Protein AF-A0A820KAW5-F1 (afdb_monomer)

Structure (mmCIF, N/CA/C/O backbone):
data_AF-A0A820KAW5-F1
#
_entry.id   AF-A0A820KAW5-F1
#
loop_
_atom_site.group_PDB
_atom_site.id
_atom_site.type_symbol
_atom_site.label_atom_id
_atom_site.label_alt_id
_atom_site.label_comp_id
_atom_site.label_asym_id
_atom_site.label_entity_id
_atom_site.label_seq_id
_atom_site.pdbx_PDB_ins_code
_atom_site.Cartn_x
_atom_site.Cartn_y
_atom_site.Cartn_z
_atom_site.occupancy
_atom_site.B_iso_or_equiv
_atom_site.auth_seq_id
_atom_site.auth_comp_id
_atom_site.auth_asym_id
_atom_site.auth_atom_id
_atom_site.pdbx_PDB_model_num
ATOM 1 N N . MET A 1 1 ? 0.269 -9.396 8.103 1.00 75.50 1 MET A N 1
ATOM 2 C CA . MET A 1 1 ? 0.997 -10.672 8.287 1.00 75.50 1 MET A CA 1
ATOM 3 C C . MET A 1 1 ? 1.236 -11.353 6.954 1.00 75.50 1 MET A C 1
ATOM 5 O O . MET A 1 1 ? 2.392 -11.553 6.641 1.00 75.50 1 MET A O 1
ATOM 9 N N . PHE A 1 2 ? 0.201 -11.632 6.150 1.00 86.31 2 PHE A N 1
ATOM 10 C CA . PHE A 1 2 ? 0.398 -12.181 4.799 1.00 86.31 2 PHE A CA 1
ATOM 11 C C . PHE A 1 2 ? 1.352 -11.329 3.947 1.00 86.31 2 PHE A C 1
ATOM 13 O O . PHE A 1 2 ? 2.332 -11.849 3.436 1.00 86.31 2 PHE A O 1
ATOM 20 N N . GLN A 1 3 ? 1.138 -10.009 3.929 1.00 89.19 3 GLN A N 1
ATOM 21 C CA . GLN A 1 3 ? 2.028 -9.068 3.247 1.00 89.19 3 GLN A CA 1
ATOM 22 C C . GLN A 1 3 ? 3.492 -9.171 3.705 1.00 89.19 3 GLN A C 1
ATOM 24 O O . GLN A 1 3 ? 4.389 -9.175 2.887 1.00 89.19 3 GLN A O 1
ATOM 29 N N . LEU A 1 4 ? 3.748 -9.345 5.005 1.00 90.06 4 LEU A N 1
ATOM 30 C CA . LEU A 1 4 ? 5.112 -9.506 5.525 1.00 90.06 4 LEU A CA 1
ATOM 31 C C . LEU A 1 4 ? 5.774 -10.799 5.023 1.00 90.06 4 LEU A C 1
ATOM 33 O O . LEU A 1 4 ? 6.973 -10.820 4.784 1.00 90.06 4 LEU A O 1
ATOM 37 N N . LEU A 1 5 ? 4.999 -11.880 4.896 1.00 90.81 5 LEU A N 1
ATOM 38 C CA . LEU A 1 5 ? 5.507 -13.176 4.442 1.00 90.81 5 LEU A CA 1
ATOM 39 C C . LEU A 1 5 ? 5.816 -13.182 2.944 1.00 90.81 5 LEU A C 1
ATOM 41 O O . LEU A 1 5 ? 6.737 -13.879 2.538 1.00 90.81 5 LEU A O 1
ATOM 45 N N . MET A 1 6 ? 5.047 -12.434 2.152 1.00 89.56 6 MET A N 1
ATOM 46 C CA . MET A 1 6 ? 5.226 -12.366 0.703 1.00 89.56 6 MET A CA 1
ATOM 47 C C . MET A 1 6 ? 6.213 -11.269 0.299 1.00 89.56 6 MET A C 1
ATOM 49 O O . MET A 1 6 ? 7.148 -11.549 -0.443 1.00 89.56 6 MET A O 1
ATOM 53 N N . ASP A 1 7 ? 6.059 -10.055 0.832 1.00 88.25 7 ASP A N 1
ATOM 54 C CA . ASP A 1 7 ? 6.790 -8.878 0.353 1.00 88.25 7 ASP A CA 1
ATOM 55 C C . ASP A 1 7 ? 8.164 -8.716 0.997 1.00 88.25 7 ASP A C 1
ATOM 57 O O . ASP A 1 7 ? 8.990 -8.030 0.428 1.00 88.25 7 ASP A O 1
ATOM 61 N N . LEU A 1 8 ? 8.445 -9.277 2.181 1.00 91.19 8 LEU A N 1
ATOM 62 C CA . LEU A 1 8 ? 9.743 -9.053 2.843 1.00 91.19 8 LEU A CA 1
ATOM 63 C C . LEU A 1 8 ? 10.887 -9.932 2.304 1.00 91.19 8 LEU A C 1
ATOM 65 O O . LEU A 1 8 ? 12.003 -9.422 2.180 1.00 91.19 8 LEU A O 1
ATOM 69 N N . PRO A 1 9 ? 10.681 -11.229 1.994 1.00 93.88 9 PRO A N 1
ATOM 70 C CA . PRO A 1 9 ? 11.780 -12.083 1.549 1.00 93.88 9 PRO A CA 1
ATOM 71 C C . PRO A 1 9 ? 12.427 -11.623 0.241 1.00 93.88 9 PRO A C 1
ATOM 73 O O . PRO A 1 9 ? 13.641 -11.746 0.104 1.00 93.88 9 PRO A O 1
ATOM 76 N N . MET A 1 10 ? 11.647 -11.086 -0.704 1.00 92.38 10 MET A N 1
ATOM 77 C CA . MET A 1 10 ? 12.154 -10.755 -2.043 1.00 92.38 10 MET A CA 1
ATOM 78 C C . MET A 1 10 ? 13.085 -9.527 -2.040 1.00 92.38 10 MET A C 1
ATOM 80 O O . MET A 1 10 ? 14.223 -9.665 -2.490 1.00 92.38 10 MET A O 1
ATOM 84 N N . PRO A 1 11 ? 12.715 -8.376 -1.444 1.00 92.31 11 PRO A N 1
ATOM 85 C CA . PRO A 1 11 ? 13.622 -7.251 -1.241 1.00 92.31 11 PRO A CA 1
ATOM 86 C C . PRO A 1 11 ? 14.815 -7.632 -0.377 1.00 92.31 11 PRO A C 1
ATOM 88 O O . PRO A 1 11 ? 15.929 -7.238 -0.687 1.00 92.31 11 PRO A O 1
ATOM 91 N N . LEU A 1 12 ? 14.624 -8.420 0.690 1.00 93.19 12 LEU A N 1
ATOM 92 C CA . LEU A 1 12 ? 15.740 -8.839 1.541 1.00 93.19 12 LEU A CA 1
ATOM 93 C C . LEU A 1 12 ? 16.754 -9.690 0.760 1.00 93.19 12 LEU A C 1
ATOM 95 O O . LEU A 1 12 ? 17.958 -9.494 0.909 1.00 93.19 12 LEU A O 1
ATOM 99 N N . SER A 1 13 ? 16.273 -10.594 -0.098 1.00 94.31 13 SER A N 1
ATOM 100 C CA . SER A 1 13 ? 17.120 -11.357 -1.018 1.00 94.31 13 SER A CA 1
ATOM 101 C C . SER A 1 13 ? 17.829 -10.445 -2.019 1.00 94.31 13 SER A C 1
ATOM 103 O O . SER A 1 13 ? 19.011 -10.648 -2.279 1.00 94.31 13 SER A O 1
ATOM 105 N N . TYR A 1 14 ? 17.137 -9.433 -2.548 1.00 93.25 14 TYR A N 1
ATOM 106 C CA . TYR A 1 14 ? 17.729 -8.433 -3.436 1.00 93.25 14 TYR A CA 1
ATOM 107 C C . TYR A 1 14 ? 18.829 -7.628 -2.733 1.00 93.25 14 TYR A C 1
ATOM 109 O O . TYR A 1 14 ? 19.928 -7.550 -3.255 1.00 93.25 14 TYR A O 1
ATOM 117 N N . TYR A 1 15 ? 18.608 -7.114 -1.519 1.00 91.38 15 TYR A N 1
ATOM 118 C CA . TYR A 1 15 ? 19.647 -6.390 -0.770 1.00 91.38 15 TYR A CA 1
ATOM 119 C C . TYR A 1 15 ? 20.847 -7.264 -0.402 1.00 91.38 15 TYR A C 1
ATOM 121 O O . TYR A 1 15 ? 21.937 -6.745 -0.193 1.00 91.38 15 TYR A O 1
ATOM 129 N N . TYR A 1 16 ? 20.652 -8.579 -0.290 1.00 94.69 16 TYR A N 1
ATOM 130 C CA . TYR A 1 16 ? 21.741 -9.514 -0.029 1.00 94.69 16 TYR A CA 1
ATOM 131 C C . TYR A 1 16 ? 22.555 -9.848 -1.287 1.00 94.69 16 TYR A C 1
ATOM 133 O O . TYR A 1 16 ? 23.770 -9.995 -1.195 1.00 94.69 16 TYR A O 1
ATOM 141 N N . MET A 1 17 ? 21.901 -9.999 -2.444 1.00 95.00 17 MET A N 1
ATOM 142 C CA . MET A 1 17 ? 22.550 -10.428 -3.692 1.00 95.00 17 MET A CA 1
ATOM 143 C C . MET A 1 17 ? 22.851 -9.289 -4.676 1.00 95.00 17 MET A C 1
ATOM 145 O O . MET A 1 17 ? 23.559 -9.523 -5.648 1.00 95.00 17 MET A O 1
ATOM 149 N N . GLU A 1 18 ? 22.285 -8.102 -4.461 1.00 93.88 18 GLU A N 1
ATOM 150 C CA . GLU A 1 18 ? 22.258 -6.951 -5.384 1.00 93.88 18 GLU A CA 1
ATOM 151 C C . GLU A 1 18 ? 21.613 -7.251 -6.753 1.00 93.88 18 GLU A C 1
ATOM 153 O O . GLU A 1 18 ? 21.725 -6.472 -7.695 1.00 93.88 18 GLU A O 1
ATOM 158 N N . ILE A 1 19 ? 20.903 -8.379 -6.866 1.00 94.44 19 ILE A N 1
ATOM 159 C CA . ILE A 1 19 ? 20.193 -8.818 -8.071 1.00 94.44 19 ILE A CA 1
ATOM 160 C C . ILE A 1 19 ? 18.865 -9.484 -7.706 1.00 94.44 19 ILE A C 1
ATOM 162 O O . ILE A 1 19 ? 18.736 -10.161 -6.682 1.00 94.44 19 ILE A O 1
ATOM 166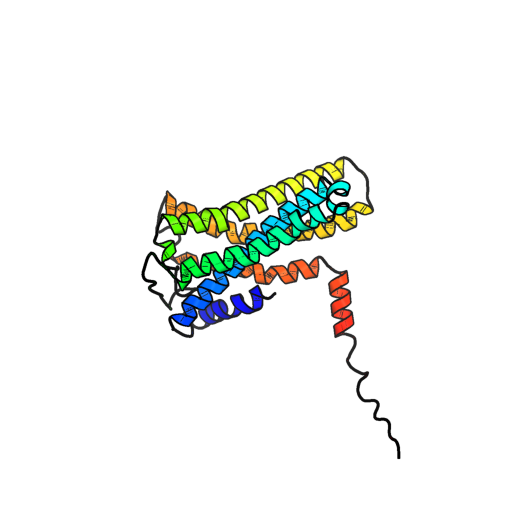 N N . ALA A 1 20 ? 17.865 -9.342 -8.573 1.00 94.06 20 ALA A N 1
ATOM 167 C CA . ALA A 1 20 ? 16.601 -10.056 -8.458 1.00 94.06 20 ALA A CA 1
ATOM 168 C C . ALA A 1 20 ? 16.801 -11.544 -8.792 1.00 94.06 20 ALA A C 1
ATOM 170 O O . ALA A 1 20 ? 17.119 -11.897 -9.928 1.00 94.06 20 ALA A O 1
ATOM 171 N N . TRP A 1 21 ? 16.602 -12.432 -7.814 1.00 92.69 21 TRP A N 1
ATOM 172 C CA . TRP A 1 21 ? 16.745 -13.877 -8.000 1.00 92.69 21 TRP A CA 1
ATOM 173 C C . TRP A 1 21 ? 15.421 -14.612 -7.732 1.00 92.69 21 TRP A C 1
ATOM 175 O O . TRP A 1 21 ? 14.834 -14.405 -6.669 1.00 92.69 21 TRP A O 1
ATOM 185 N N . PRO A 1 22 ? 14.960 -15.496 -8.641 1.00 95.69 22 PRO A N 1
ATOM 186 C CA . PRO A 1 22 ? 15.561 -15.856 -9.930 1.00 95.69 22 PRO A CA 1
ATOM 187 C C . PRO A 1 22 ? 15.426 -14.757 -10.999 1.00 95.69 22 PRO A C 1
ATOM 189 O O . PRO A 1 22 ? 14.375 -14.133 -11.134 1.00 95.69 22 PRO A O 1
ATOM 192 N N . GLN A 1 23 ? 16.463 -14.595 -11.831 1.00 96.00 23 GLN A N 1
ATOM 193 C CA . GLN A 1 23 ? 16.473 -13.668 -12.974 1.00 96.00 23 GLN A CA 1
ATOM 194 C C . GLN A 1 23 ? 15.614 -14.209 -14.122 1.00 96.00 23 GLN A C 1
ATOM 196 O O . GLN A 1 23 ? 16.107 -14.719 -15.128 1.00 96.00 23 GLN A O 1
ATOM 201 N N . SER A 1 24 ? 14.299 -14.180 -13.940 1.00 96.19 24 SER A N 1
ATOM 202 C CA . SER A 1 24 ? 13.356 -14.694 -14.922 1.00 96.19 24 SER A CA 1
ATOM 203 C C . SER A 1 24 ? 12.170 -13.757 -15.081 1.00 96.19 24 SER A C 1
ATOM 205 O O . SER A 1 24 ? 11.635 -13.229 -14.107 1.00 96.19 24 SER A O 1
ATOM 207 N N . TYR A 1 25 ? 11.724 -13.606 -16.327 1.00 95.69 25 TYR A N 1
ATOM 208 C CA . TYR A 1 25 ? 10.534 -12.839 -16.681 1.00 95.69 25 TYR A CA 1
ATOM 209 C C . TYR A 1 25 ? 9.294 -13.180 -15.826 1.00 95.69 25 TYR A C 1
ATOM 211 O O . TYR A 1 25 ? 8.722 -12.263 -15.236 1.00 95.69 25 TYR A O 1
ATOM 219 N N . PRO A 1 26 ? 8.865 -14.458 -15.694 1.00 96.62 26 PRO A N 1
ATOM 220 C CA . PRO A 1 26 ? 7.654 -14.778 -14.937 1.00 96.62 26 PRO A CA 1
ATOM 221 C C . PRO A 1 26 ? 7.779 -14.453 -13.446 1.00 96.62 26 PRO A C 1
ATOM 223 O O . PRO A 1 26 ? 6.778 -14.111 -12.821 1.00 96.62 26 PRO A O 1
ATOM 226 N N . TYR A 1 27 ? 8.989 -14.531 -12.881 1.00 95.88 27 TYR A N 1
ATOM 227 C CA . TYR A 1 27 ? 9.224 -14.173 -11.486 1.00 95.88 27 TYR A CA 1
ATOM 228 C C . TYR A 1 27 ? 9.034 -12.674 -11.249 1.00 95.88 27 TYR A C 1
ATOM 230 O O . TYR A 1 27 ? 8.281 -12.309 -10.353 1.00 95.88 27 TYR A O 1
ATOM 238 N N . CYS A 1 28 ? 9.635 -11.819 -12.084 1.00 96.06 28 CYS A N 1
ATOM 239 C CA . CYS A 1 28 ? 9.475 -10.367 -11.977 1.00 96.06 28 CYS A CA 1
ATOM 240 C C . CYS A 1 28 ? 8.014 -9.945 -12.143 1.00 96.06 28 CYS A C 1
ATOM 242 O O . CYS A 1 28 ? 7.480 -9.238 -11.298 1.00 96.06 28 CYS A O 1
ATOM 244 N N . VAL A 1 29 ? 7.324 -10.463 -13.166 1.00 96.19 29 VAL A N 1
ATOM 245 C CA . VAL A 1 29 ? 5.896 -10.176 -13.384 1.00 96.19 29 VAL A CA 1
ATOM 246 C C . VAL A 1 29 ? 5.057 -10.562 -12.165 1.00 96.19 29 VAL A C 1
ATOM 248 O O . VAL A 1 29 ? 4.214 -9.781 -11.723 1.00 96.19 29 VAL A O 1
ATOM 251 N N . TRP A 1 30 ? 5.282 -11.757 -11.612 1.00 96.50 30 TRP A N 1
ATOM 252 C CA . TRP A 1 30 ? 4.556 -12.233 -10.437 1.00 96.50 30 TRP A CA 1
ATOM 253 C C . TRP A 1 30 ? 4.861 -11.402 -9.188 1.00 96.50 30 TRP A C 1
ATOM 255 O O . TRP A 1 30 ? 3.929 -11.025 -8.477 1.00 96.50 30 TRP A O 1
ATOM 265 N N . TRP A 1 31 ? 6.136 -11.099 -8.937 1.00 95.75 31 TRP A N 1
ATOM 266 C CA . TRP A 1 31 ? 6.568 -10.300 -7.794 1.00 95.75 31 TRP A CA 1
ATOM 267 C C . TRP A 1 31 ? 5.964 -8.897 -7.868 1.00 95.75 31 TRP A C 1
ATOM 269 O O . TRP A 1 31 ? 5.217 -8.516 -6.964 1.00 95.75 31 TRP A O 1
ATOM 279 N N . THR A 1 32 ? 6.177 -8.171 -8.968 1.00 95.56 32 THR A N 1
ATOM 280 C CA . THR A 1 32 ? 5.634 -6.821 -9.158 1.00 95.56 32 THR A CA 1
ATOM 281 C C . THR A 1 32 ? 4.108 -6.818 -9.039 1.00 95.56 32 THR A C 1
ATOM 283 O O . THR A 1 32 ? 3.543 -5.971 -8.354 1.00 95.56 32 THR A O 1
ATOM 286 N N . TRP A 1 33 ? 3.404 -7.785 -9.638 1.00 96.31 33 TRP A N 1
ATOM 287 C CA . TRP A 1 33 ? 1.946 -7.874 -9.502 1.00 96.31 33 TRP A CA 1
ATOM 288 C C . TRP A 1 33 ? 1.500 -8.076 -8.047 1.00 96.31 33 TRP A C 1
ATOM 290 O O . TRP A 1 33 ? 0.602 -7.367 -7.580 1.00 96.31 33 TRP A O 1
ATOM 300 N N . CYS A 1 34 ? 2.113 -9.022 -7.330 1.00 96.00 34 CYS A N 1
ATOM 301 C CA . CYS A 1 34 ? 1.789 -9.314 -5.935 1.00 96.00 34 CYS A CA 1
ATOM 302 C C . CYS A 1 34 ? 2.026 -8.099 -5.039 1.00 96.00 34 CYS A C 1
ATOM 304 O O . CYS A 1 34 ? 1.129 -7.708 -4.293 1.00 96.00 34 CYS A O 1
ATOM 306 N N . GLU A 1 35 ? 3.198 -7.482 -5.143 1.00 94.50 35 GLU A N 1
ATOM 307 C CA . GLU A 1 35 ? 3.593 -6.361 -4.298 1.00 94.50 35 GLU A CA 1
ATOM 308 C C . GLU A 1 35 ? 2.689 -5.145 -4.510 1.00 94.50 35 GLU A C 1
ATOM 310 O O . GLU A 1 35 ? 2.143 -4.603 -3.549 1.00 94.50 35 GLU A O 1
ATOM 315 N N . PHE A 1 36 ? 2.465 -4.738 -5.762 1.00 94.94 36 PHE A N 1
ATOM 316 C CA . PHE A 1 36 ? 1.598 -3.599 -6.067 1.00 94.94 36 PHE A CA 1
ATOM 317 C C . PHE A 1 36 ? 0.162 -3.852 -5.602 1.00 94.94 36 PHE A C 1
ATOM 319 O O . PHE A 1 36 ? -0.459 -2.987 -4.977 1.00 94.94 36 PHE A O 1
ATOM 326 N N . SER A 1 37 ? -0.345 -5.069 -5.818 1.00 96.56 37 SER A N 1
ATOM 327 C CA . SER A 1 37 ? -1.672 -5.467 -5.349 1.00 96.56 37 SER A CA 1
ATOM 328 C C . SER A 1 37 ? -1.778 -5.390 -3.830 1.00 96.56 37 SER A C 1
ATOM 330 O O . SER A 1 37 ? -2.717 -4.783 -3.317 1.00 96.56 37 SER A O 1
ATOM 332 N N . LEU A 1 38 ? -0.826 -5.971 -3.096 1.00 95.19 38 LEU A N 1
ATOM 333 C CA . LEU A 1 38 ? -0.841 -6.007 -1.634 1.00 95.19 38 LEU A CA 1
ATOM 334 C C . LEU A 1 38 ? -0.641 -4.620 -1.021 1.00 95.19 38 LEU A C 1
ATOM 336 O O . LEU A 1 38 ? -1.374 -4.262 -0.095 1.00 95.19 38 LEU A O 1
ATOM 340 N N . ASN A 1 39 ? 0.269 -3.813 -1.568 1.00 93.81 39 ASN A N 1
ATOM 341 C CA . ASN A 1 39 ? 0.474 -2.429 -1.151 1.00 93.81 39 ASN A CA 1
ATOM 342 C C . ASN A 1 39 ? -0.795 -1.597 -1.351 1.00 93.81 39 ASN A C 1
ATOM 344 O O . ASN A 1 39 ? -1.249 -0.946 -0.405 1.00 93.81 39 ASN A O 1
ATOM 348 N N . ALA A 1 40 ? -1.438 -1.683 -2.515 1.00 95.25 40 ALA A N 1
ATOM 349 C CA . ALA A 1 40 ? -2.694 -0.982 -2.753 1.00 95.25 40 ALA A CA 1
ATOM 350 C C . ALA A 1 40 ? -3.821 -1.488 -1.840 1.00 95.25 40 ALA A C 1
ATOM 352 O O . ALA A 1 40 ? -4.514 -0.671 -1.238 1.00 95.25 40 ALA A O 1
ATOM 353 N N . ILE A 1 41 ? -3.980 -2.808 -1.649 1.00 95.94 41 ILE A N 1
ATOM 354 C CA . ILE A 1 41 ? -4.953 -3.361 -0.682 1.00 95.94 41 ILE A CA 1
ATOM 355 C C . ILE A 1 41 ? -4.707 -2.760 0.701 1.00 95.94 41 ILE A C 1
ATOM 357 O O . ILE A 1 41 ? -5.654 -2.324 1.353 1.00 95.94 41 ILE A O 1
ATOM 361 N N . SER A 1 42 ? -3.451 -2.719 1.152 1.00 94.19 42 SER A N 1
ATOM 362 C CA . SER A 1 42 ? -3.092 -2.195 2.470 1.00 94.19 42 SER A CA 1
ATOM 363 C C . SER A 1 42 ? -3.491 -0.722 2.629 1.00 94.19 42 SER A C 1
ATOM 365 O O . SER A 1 42 ? -4.119 -0.363 3.629 1.00 94.19 42 SER A O 1
ATOM 367 N N . LEU A 1 43 ? -3.226 0.102 1.609 1.00 93.75 43 LEU A N 1
ATOM 368 C CA . LEU A 1 43 ? -3.591 1.514 1.572 1.00 93.75 43 LEU A CA 1
ATOM 369 C C . LEU A 1 43 ? -5.107 1.696 1.571 1.00 93.75 43 LEU A C 1
ATOM 371 O O . LEU A 1 43 ? -5.633 2.368 2.455 1.00 93.75 43 LEU A O 1
ATOM 375 N N . PHE A 1 44 ? -5.823 1.053 0.647 1.00 95.75 44 PHE A N 1
ATOM 376 C CA . PHE A 1 44 ? -7.277 1.177 0.551 1.00 95.75 44 PHE A CA 1
ATOM 377 C C . PHE A 1 44 ? -7.993 0.662 1.805 1.00 95.75 44 PHE A C 1
ATOM 379 O O . PHE A 1 44 ? -8.922 1.313 2.289 1.00 95.75 44 PHE A O 1
ATOM 386 N N . LEU A 1 45 ? -7.544 -0.455 2.390 1.00 93.88 45 LEU A N 1
ATOM 387 C CA . LEU A 1 45 ? -8.075 -0.944 3.663 1.00 93.88 45 LEU A CA 1
ATOM 388 C C . LEU A 1 45 ? -7.819 0.060 4.787 1.00 93.88 45 LEU A C 1
ATOM 390 O O . LEU A 1 45 ? -8.721 0.320 5.583 1.00 93.88 45 LEU A O 1
ATOM 394 N N . MET A 1 46 ? -6.629 0.657 4.857 1.00 92.56 46 MET A N 1
ATOM 395 C CA . MET A 1 46 ? -6.310 1.658 5.875 1.00 92.56 46 MET A CA 1
ATOM 396 C C . MET A 1 46 ? -7.141 2.939 5.704 1.00 92.56 46 MET A C 1
ATOM 398 O O . MET A 1 46 ? -7.642 3.496 6.692 1.00 92.56 46 MET A O 1
ATOM 402 N N . THR A 1 47 ? -7.354 3.379 4.463 1.00 94.06 47 THR A N 1
ATOM 403 C CA . THR A 1 47 ? -8.263 4.478 4.124 1.00 94.06 47 THR A CA 1
ATOM 404 C C . THR A 1 47 ? -9.675 4.150 4.581 1.00 94.06 47 THR A C 1
ATOM 406 O O . THR A 1 47 ? -10.282 4.933 5.315 1.00 94.06 47 THR A O 1
ATOM 409 N N . TRP A 1 48 ? -10.181 2.965 4.234 1.00 94.44 48 TRP A N 1
ATOM 410 C CA . TRP A 1 48 ? -11.532 2.562 4.593 1.00 94.44 48 TRP A CA 1
ATOM 411 C C . TRP A 1 48 ? -11.725 2.445 6.105 1.00 94.44 48 TRP A C 1
ATOM 413 O O . TRP A 1 48 ? -12.672 3.010 6.643 1.00 94.44 48 TRP A O 1
ATOM 423 N N . ILE A 1 49 ? -10.799 1.797 6.816 1.00 91.50 49 ILE A N 1
ATOM 424 C CA . ILE A 1 49 ? -10.821 1.679 8.282 1.00 91.50 49 ILE A CA 1
ATOM 425 C C . ILE A 1 49 ? -10.843 3.065 8.943 1.00 91.50 49 ILE A C 1
ATOM 427 O O . ILE A 1 49 ? -11.534 3.266 9.948 1.00 91.50 49 ILE A O 1
ATOM 431 N N . SER A 1 50 ? -10.112 4.035 8.387 1.00 91.25 50 SER A N 1
ATOM 432 C CA . SER A 1 50 ? -10.102 5.414 8.888 1.00 91.25 50 SER A CA 1
ATOM 433 C C . SER A 1 50 ? -11.462 6.099 8.697 1.00 91.25 50 SER A C 1
ATOM 435 O O . SER A 1 50 ? -11.970 6.717 9.639 1.00 91.25 50 SER A O 1
ATOM 437 N N . ILE A 1 51 ? -12.096 5.934 7.529 1.00 91.00 51 ILE A N 1
ATOM 438 C CA . ILE A 1 51 ? -13.445 6.456 7.241 1.00 91.00 51 ILE A CA 1
ATOM 439 C C . ILE A 1 51 ? -14.496 5.762 8.117 1.00 91.00 51 ILE A C 1
ATOM 441 O O . ILE A 1 51 ? -15.294 6.431 8.773 1.00 91.00 51 ILE A O 1
ATOM 445 N N . GLU A 1 52 ? -14.491 4.429 8.173 1.00 90.62 52 GLU A N 1
ATOM 446 C CA . GLU A 1 52 ? -15.418 3.631 8.979 1.00 90.62 52 GLU A CA 1
ATOM 447 C C . GLU A 1 52 ? -15.367 4.064 10.442 1.00 90.62 52 GLU A C 1
ATOM 449 O O . GLU A 1 52 ? -16.401 4.319 11.066 1.00 90.62 52 GLU A O 1
ATOM 454 N N . ARG A 1 53 ? -14.161 4.231 10.990 1.00 86.25 53 ARG A N 1
ATOM 455 C CA . ARG A 1 53 ? -14.001 4.709 12.360 1.00 86.25 53 ARG A CA 1
ATOM 456 C C . ARG A 1 53 ? -14.562 6.109 12.543 1.00 86.25 53 ARG A C 1
ATOM 458 O O . ARG A 1 53 ? -15.210 6.359 13.560 1.00 86.25 53 ARG A O 1
ATOM 465 N N . HIS A 1 54 ? -14.312 7.013 11.600 1.00 86.00 54 HIS A N 1
ATOM 466 C CA . HIS A 1 54 ? -14.896 8.346 11.635 1.00 86.00 54 HIS A CA 1
ATOM 467 C C . HIS A 1 54 ? -16.422 8.220 11.756 1.00 86.00 54 HIS A C 1
ATOM 469 O O . HIS A 1 54 ? -16.989 8.659 12.760 1.00 86.00 54 HIS A O 1
ATOM 475 N N . MET A 1 55 ? -17.069 7.488 10.843 1.00 86.50 55 MET A N 1
ATOM 476 C CA . MET A 1 55 ? -18.520 7.264 10.849 1.00 86.50 55 MET A CA 1
ATOM 477 C C . MET A 1 55 ? -19.041 6.675 12.173 1.00 86.50 55 MET A C 1
ATOM 479 O O . MET A 1 55 ? -20.012 7.197 12.731 1.00 86.50 55 MET A O 1
ATOM 483 N N . LEU A 1 56 ? -18.369 5.661 12.733 1.00 84.38 56 LEU A N 1
ATOM 484 C CA . LEU A 1 56 ? -18.746 5.032 14.008 1.00 84.38 56 LEU A CA 1
ATOM 485 C C . LEU A 1 56 ? -18.727 6.010 15.194 1.00 84.38 56 LEU A C 1
ATOM 487 O O . LEU A 1 56 ? -19.537 5.877 16.112 1.00 84.38 56 LEU A O 1
ATOM 491 N N . ILE A 1 57 ? -17.842 7.012 15.185 1.00 81.38 57 ILE A N 1
ATOM 492 C CA . ILE A 1 57 ? -17.772 8.030 16.246 1.00 81.38 57 ILE A CA 1
ATOM 493 C C . ILE A 1 57 ? -18.828 9.131 16.036 1.00 81.38 57 ILE A C 1
ATOM 495 O O . ILE A 1 57 ? -19.320 9.707 17.009 1.00 81.38 57 ILE A O 1
ATOM 499 N N . PHE A 1 58 ? -19.210 9.467 14.794 1.00 77.31 58 PHE A N 1
ATOM 500 C CA . PHE A 1 58 ? -20.297 10.436 14.543 1.00 77.31 58 PHE A CA 1
ATOM 501 C C . PHE A 1 58 ? -21.679 9.864 14.837 1.00 77.31 58 PHE A C 1
ATOM 503 O O . PHE A 1 58 ? -22.510 10.585 15.385 1.00 77.31 58 PHE A O 1
ATOM 510 N N . GLN A 1 59 ? -21.932 8.596 14.513 1.00 78.06 59 GLN A N 1
ATOM 511 C CA . GLN A 1 59 ? -23.275 8.018 14.596 1.00 78.06 59 GLN A CA 1
ATOM 512 C C . GLN A 1 59 ? -23.278 6.596 15.185 1.00 78.06 59 GLN A C 1
ATOM 514 O O . GLN A 1 59 ? -23.685 5.648 14.505 1.00 78.06 59 GLN A O 1
ATOM 519 N N . PRO A 1 60 ? -22.888 6.424 16.465 1.00 72.94 60 PRO A N 1
ATOM 520 C CA . PRO A 1 60 ? -22.762 5.098 17.074 1.00 72.94 60 PRO A CA 1
ATOM 521 C C . PRO A 1 60 ? -24.084 4.317 17.062 1.00 72.94 60 PRO A C 1
ATOM 523 O O . PRO A 1 60 ? -24.101 3.127 16.757 1.00 72.94 60 PRO A O 1
ATOM 526 N N . ASN A 1 61 ? -25.209 4.992 17.320 1.00 72.00 61 ASN A N 1
ATOM 527 C CA . ASN A 1 61 ? -26.515 4.338 17.412 1.00 72.00 61 ASN A CA 1
ATOM 528 C C . ASN A 1 61 ? -27.110 4.002 16.034 1.00 72.00 61 ASN A C 1
ATOM 530 O O . ASN A 1 61 ? -27.830 3.021 15.900 1.00 72.00 61 ASN A O 1
ATOM 534 N N . THR A 1 62 ? -26.789 4.767 14.988 1.00 72.12 62 THR A N 1
ATOM 535 C CA . THR A 1 62 ? -27.435 4.622 13.673 1.00 72.12 62 THR A CA 1
ATOM 536 C C . THR A 1 62 ? -26.790 3.540 12.805 1.00 72.12 62 THR A C 1
ATOM 538 O O . THR A 1 62 ? -27.486 2.901 12.011 1.00 72.12 62 THR A O 1
ATOM 541 N N . MET A 1 63 ? -25.473 3.327 12.921 1.00 69.44 63 MET A N 1
ATOM 542 C CA . MET A 1 63 ? -24.763 2.314 12.124 1.00 69.44 63 MET A CA 1
ATOM 543 C C . MET A 1 63 ? -24.885 0.902 12.701 1.00 69.44 63 MET A C 1
ATOM 545 O O . MET A 1 63 ? -25.067 -0.043 11.938 1.00 69.44 63 MET A O 1
ATOM 549 N N . LEU A 1 64 ? -24.823 0.749 14.028 1.00 66.88 64 LEU A N 1
ATOM 550 C CA . LEU A 1 64 ? -24.826 -0.569 14.678 1.00 66.88 64 LEU A CA 1
ATOM 551 C C . LEU A 1 64 ? -26.207 -1.240 14.706 1.00 66.88 64 LEU A C 1
ATOM 553 O O . LEU A 1 64 ? -26.286 -2.456 14.846 1.00 66.88 64 LEU A O 1
ATOM 557 N N . GLN A 1 65 ? -27.291 -0.474 14.558 1.00 78.50 65 GLN A N 1
ATOM 558 C CA . GLN A 1 65 ? -28.652 -1.007 14.673 1.00 78.50 65 GLN A CA 1
ATOM 559 C C . GLN A 1 65 ? -29.181 -1.665 13.393 1.00 78.50 65 GLN A C 1
ATOM 561 O O . GLN A 1 65 ? -30.081 -2.496 13.473 1.00 78.50 65 GLN A O 1
ATOM 566 N N . LYS A 1 66 ? -28.664 -1.310 12.206 1.00 86.12 66 LYS A N 1
ATOM 567 C CA . LYS A 1 66 ? -29.207 -1.799 10.925 1.00 86.12 66 LYS A CA 1
ATOM 568 C C . LYS A 1 66 ? -28.206 -2.721 10.214 1.00 86.12 66 LYS A C 1
ATOM 570 O O . LYS A 1 66 ? -27.191 -2.218 9.726 1.00 86.12 66 LYS A O 1
ATOM 575 N N . PRO A 1 67 ? -28.492 -4.032 10.064 1.00 85.88 67 PRO A N 1
ATOM 576 C CA . PRO A 1 67 ? -27.552 -4.991 9.473 1.00 85.88 67 PRO A CA 1
ATOM 577 C C . PRO A 1 67 ? -27.187 -4.645 8.023 1.00 85.88 67 PRO A C 1
ATOM 579 O O . PRO A 1 67 ? -26.028 -4.772 7.639 1.00 85.88 67 PRO A O 1
ATOM 582 N N . TRP A 1 68 ? -28.133 -4.098 7.252 1.00 88.56 68 TRP A N 1
ATOM 583 C CA . TRP A 1 68 ? -27.887 -3.598 5.894 1.00 88.56 68 TRP A CA 1
ATOM 584 C C . TRP A 1 68 ? -26.794 -2.518 5.839 1.00 88.56 68 TRP A C 1
ATOM 586 O O . TRP A 1 68 ? -25.910 -2.573 4.989 1.00 88.56 68 TRP A O 1
ATOM 596 N N . LYS A 1 69 ? -26.804 -1.553 6.773 1.00 87.31 69 LYS A N 1
ATOM 597 C CA . LYS A 1 69 ? -25.790 -0.486 6.807 1.00 87.31 69 LYS A CA 1
ATOM 598 C C . LYS A 1 69 ? -24.410 -1.047 7.125 1.00 87.31 69 LYS A C 1
ATOM 600 O O . LYS A 1 69 ? -23.438 -0.632 6.507 1.00 87.31 69 LYS A O 1
ATOM 605 N N . LYS A 1 70 ? -24.326 -2.013 8.044 1.00 86.56 70 LYS A N 1
ATOM 606 C CA . LYS A 1 70 ? -23.072 -2.720 8.323 1.00 86.56 70 LYS A CA 1
ATOM 607 C C . LYS A 1 70 ? -22.563 -3.429 7.071 1.00 86.56 70 LYS A C 1
ATOM 609 O O . LYS A 1 70 ? -21.390 -3.314 6.751 1.00 86.56 70 LYS A O 1
ATOM 614 N N . TRP A 1 71 ? -23.434 -4.124 6.344 1.00 89.19 71 TRP A N 1
ATOM 615 C CA . TRP A 1 71 ? -23.033 -4.803 5.115 1.00 89.19 71 TRP A CA 1
ATOM 616 C C . TRP A 1 71 ? -22.491 -3.823 4.067 1.00 89.19 71 TRP A C 1
ATOM 618 O O . TRP A 1 71 ? -21.371 -3.986 3.584 1.00 89.19 71 TRP A O 1
ATOM 628 N N . MET A 1 72 ? -23.225 -2.739 3.825 1.00 89.62 72 MET A N 1
ATOM 629 C CA . MET A 1 72 ? -22.879 -1.729 2.828 1.00 89.62 72 MET A CA 1
ATOM 630 C C . MET A 1 72 ? -21.604 -0.937 3.157 1.00 89.62 72 MET A C 1
ATOM 632 O O . MET A 1 72 ? -20.808 -0.673 2.267 1.00 89.62 72 MET A O 1
ATOM 636 N N . PHE A 1 73 ? -21.389 -0.569 4.423 1.00 88.62 73 PHE A N 1
ATOM 637 C CA . PHE A 1 73 ? -20.253 0.267 4.839 1.00 88.62 73 PHE A CA 1
ATOM 638 C C . PHE A 1 73 ? -19.063 -0.514 5.414 1.00 88.62 73 PHE A C 1
ATOM 640 O O . PHE A 1 73 ? -18.065 0.092 5.779 1.00 88.62 73 PHE A O 1
ATOM 647 N N . HIS A 1 74 ? -19.140 -1.834 5.544 1.00 90.25 74 HIS A N 1
ATOM 648 C CA . HIS A 1 74 ? -18.010 -2.627 6.036 1.00 90.25 74 HIS A CA 1
ATOM 649 C C . HIS A 1 74 ? -17.588 -3.679 5.017 1.00 90.25 74 HIS A C 1
ATOM 651 O O . HIS A 1 74 ? -16.431 -3.723 4.622 1.00 90.25 74 HIS A O 1
ATOM 657 N N . PHE A 1 75 ? -18.524 -4.499 4.538 1.00 91.94 75 PHE A N 1
ATOM 658 C CA . PHE A 1 75 ? -18.179 -5.646 3.701 1.00 91.94 75 PHE A CA 1
ATOM 659 C C . PHE A 1 75 ? -17.969 -5.275 2.235 1.00 91.94 75 PHE A C 1
ATOM 661 O O . PHE A 1 75 ? -16.985 -5.719 1.651 1.00 91.94 75 PHE A O 1
ATOM 668 N N . ILE A 1 76 ? -18.839 -4.442 1.649 1.00 93.56 76 ILE A N 1
ATOM 669 C CA . ILE A 1 76 ? -18.701 -4.028 0.239 1.00 93.56 76 ILE A CA 1
ATOM 670 C C . ILE A 1 76 ? -17.326 -3.401 -0.047 1.00 93.56 76 ILE A C 1
ATOM 672 O O . ILE A 1 76 ? -16.676 -3.843 -0.989 1.00 93.56 76 ILE A O 1
ATOM 676 N N . PRO A 1 77 ? -16.833 -2.433 0.744 1.00 93.31 77 PRO A N 1
ATOM 677 C CA . PRO A 1 77 ? -15.554 -1.776 0.485 1.00 93.31 77 PRO A CA 1
ATOM 678 C C . PRO A 1 77 ? -14.377 -2.738 0.606 1.00 93.31 77 PRO A C 1
ATOM 680 O O . PRO A 1 77 ? -13.477 -2.698 -0.221 1.00 93.31 77 PRO A O 1
ATOM 683 N N . ILE A 1 78 ? -14.409 -3.651 1.581 1.00 94.38 78 ILE A N 1
ATOM 684 C CA . ILE A 1 78 ? -13.384 -4.689 1.732 1.00 94.38 78 ILE A CA 1
ATOM 685 C C . ILE A 1 78 ? -13.373 -5.599 0.499 1.00 94.38 78 ILE A C 1
ATOM 687 O O . ILE A 1 78 ? -12.321 -5.789 -0.104 1.00 94.38 78 ILE A O 1
ATOM 691 N N . ILE A 1 79 ? -14.534 -6.115 0.085 1.00 95.75 79 ILE A N 1
ATOM 692 C CA . ILE A 1 79 ? -14.658 -6.968 -1.108 1.00 95.75 79 ILE A CA 1
ATOM 693 C C . ILE A 1 79 ? -14.175 -6.219 -2.353 1.00 95.75 79 ILE A C 1
ATOM 695 O O . ILE A 1 79 ? -13.410 -6.770 -3.140 1.00 95.75 79 ILE A O 1
ATOM 699 N N . LEU A 1 80 ? -14.568 -4.952 -2.498 1.00 94.62 80 LEU A N 1
ATOM 700 C CA . LEU A 1 80 ? -14.116 -4.095 -3.584 1.00 94.62 80 LEU A CA 1
ATOM 701 C C . LEU A 1 80 ? -12.590 -3.978 -3.577 1.00 94.62 80 LEU A C 1
ATOM 703 O O . LEU A 1 80 ? -11.996 -4.194 -4.619 1.00 94.62 80 LEU A O 1
ATOM 707 N N . CYS A 1 81 ? -11.945 -3.728 -2.432 1.00 95.31 81 CYS A N 1
ATOM 708 C CA . CYS A 1 81 ? -10.482 -3.648 -2.341 1.00 95.31 81 CYS A CA 1
ATOM 709 C C . CYS A 1 81 ? -9.808 -4.943 -2.813 1.00 95.31 81 CYS A C 1
ATOM 711 O O . CYS A 1 81 ? -8.879 -4.889 -3.610 1.00 95.31 81 CYS A O 1
ATOM 713 N N . PHE A 1 82 ? -10.300 -6.101 -2.363 1.00 96.12 82 PHE A N 1
ATOM 714 C CA . PHE A 1 82 ? -9.723 -7.405 -2.708 1.00 96.12 82 PHE A CA 1
ATOM 715 C C . PHE A 1 82 ? -9.965 -7.838 -4.159 1.00 96.12 82 PHE A C 1
ATOM 717 O O . PHE A 1 82 ? -9.251 -8.709 -4.645 1.00 96.12 82 PHE A O 1
ATOM 724 N N . ILE A 1 83 ? -10.948 -7.261 -4.852 1.00 97.25 83 ILE A N 1
ATOM 725 C CA . ILE A 1 83 ? -11.225 -7.567 -6.262 1.00 97.25 83 ILE A CA 1
ATOM 726 C C . ILE A 1 83 ? -10.597 -6.514 -7.178 1.00 97.25 83 ILE A C 1
ATOM 728 O O . ILE A 1 83 ? -9.915 -6.864 -8.138 1.00 97.25 83 ILE A O 1
ATOM 732 N N . TYR A 1 84 ? -10.809 -5.230 -6.887 1.00 96.50 84 TYR A N 1
ATOM 733 C CA . TYR A 1 84 ? -10.380 -4.109 -7.721 1.00 96.50 84 TYR A CA 1
ATOM 734 C C . TYR A 1 84 ? -8.863 -4.058 -7.866 1.00 96.50 84 TYR A C 1
ATOM 736 O O . TYR A 1 84 ? -8.379 -4.062 -8.996 1.00 96.50 84 TYR A O 1
ATOM 744 N N . THR A 1 85 ? -8.107 -4.041 -6.762 1.00 96.94 85 THR A N 1
ATOM 745 C CA . THR A 1 85 ? -6.664 -3.800 -6.867 1.00 96.94 85 THR A CA 1
ATOM 746 C C . THR A 1 85 ? -5.925 -4.968 -7.523 1.00 96.94 85 THR A C 1
ATOM 748 O O . THR A 1 85 ? -5.154 -4.687 -8.441 1.00 96.94 85 THR A O 1
ATOM 751 N N . PRO A 1 86 ? -6.177 -6.263 -7.208 1.00 97.56 86 PRO A N 1
ATOM 752 C CA . PRO A 1 86 ? -5.449 -7.333 -7.883 1.00 97.56 86 PRO A CA 1
ATOM 753 C C . PRO A 1 86 ? -5.813 -7.430 -9.360 1.00 97.56 86 PRO A C 1
ATOM 755 O O . PRO A 1 86 ? -4.939 -7.706 -10.177 1.00 97.56 86 PRO A O 1
ATOM 758 N N . THR A 1 87 ? -7.077 -7.162 -9.713 1.00 97.94 87 THR A N 1
ATOM 759 C CA . THR A 1 87 ? -7.530 -7.146 -11.112 1.00 97.94 87 THR A CA 1
ATOM 760 C C . THR A 1 87 ? -6.883 -6.002 -11.886 1.00 97.94 87 THR A C 1
ATOM 762 O O . THR A 1 87 ? -6.409 -6.212 -13.000 1.00 97.94 87 THR A O 1
ATOM 765 N N . LEU A 1 88 ? -6.818 -4.804 -11.297 1.00 97.00 88 LEU A N 1
ATOM 766 C CA . LEU A 1 88 ? -6.184 -3.645 -11.919 1.00 97.00 88 LEU A CA 1
ATOM 767 C C . LEU A 1 88 ? -4.709 -3.927 -12.226 1.00 97.00 88 LEU A C 1
ATOM 769 O O . LEU A 1 88 ? -4.293 -3.804 -13.377 1.00 97.00 88 LEU A O 1
ATOM 773 N N . TYR A 1 89 ? -3.930 -4.352 -11.229 1.00 97.25 89 TYR A N 1
ATOM 774 C CA . TYR A 1 89 ? -2.508 -4.625 -11.442 1.00 97.25 89 TYR A CA 1
ATOM 775 C C . TYR A 1 89 ? -2.271 -5.863 -12.299 1.00 97.25 89 TYR A C 1
ATOM 777 O O . TYR A 1 89 ? -1.273 -5.910 -13.009 1.00 97.25 89 TYR A O 1
ATOM 785 N N . PHE A 1 90 ? -3.185 -6.836 -12.314 1.00 97.50 90 PHE A N 1
ATOM 786 C CA . PHE A 1 90 ? -3.104 -7.945 -13.263 1.00 97.50 90 PHE A CA 1
ATOM 787 C C . PHE A 1 90 ? -3.167 -7.428 -14.708 1.00 97.50 90 PHE A C 1
ATOM 789 O O . PHE A 1 90 ? -2.333 -7.784 -15.536 1.00 97.50 90 PHE A O 1
ATOM 796 N N . VAL A 1 91 ? -4.098 -6.520 -15.011 1.00 97.00 91 VAL A N 1
ATOM 797 C CA . VAL A 1 91 ? -4.199 -5.912 -16.347 1.00 97.00 91 VAL A CA 1
ATOM 798 C C . VAL A 1 91 ? -2.985 -5.025 -16.657 1.00 97.00 91 VAL A C 1
ATOM 800 O O . VAL A 1 91 ? -2.428 -5.115 -17.749 1.00 97.00 91 VAL 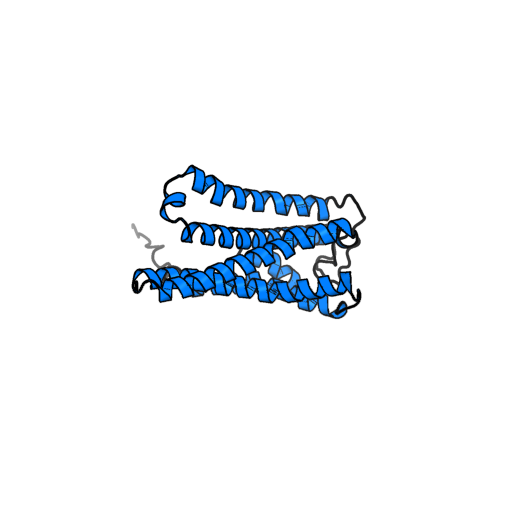A O 1
ATOM 803 N N . LEU A 1 92 ? -2.543 -4.188 -15.716 1.00 95.75 92 LEU A N 1
ATOM 804 C CA . LEU A 1 92 ? -1.445 -3.242 -15.956 1.00 95.75 92 LEU A CA 1
ATOM 805 C C . LEU A 1 92 ? -0.064 -3.914 -16.058 1.00 95.75 92 LEU A C 1
ATOM 807 O O . LEU A 1 92 ? 0.744 -3.517 -16.898 1.00 95.75 92 LEU A O 1
ATOM 811 N N . VAL A 1 93 ? 0.206 -4.921 -15.221 1.00 95.81 93 VAL A N 1
ATOM 812 C CA . VAL A 1 93 ? 1.520 -5.581 -15.114 1.00 95.81 93 VAL A CA 1
ATOM 813 C C . VAL A 1 93 ? 1.599 -6.839 -15.976 1.00 95.81 93 VAL A C 1
ATOM 815 O O . VAL A 1 93 ? 2.569 -6.998 -16.710 1.00 95.81 93 VAL A O 1
ATOM 818 N N . VAL A 1 94 ? 0.601 -7.729 -15.907 1.00 94.50 94 VAL A N 1
ATOM 819 C CA . VAL A 1 94 ? 0.658 -9.047 -16.571 1.00 94.50 94 VAL A CA 1
ATOM 820 C C . VAL A 1 94 ? 0.227 -8.956 -18.030 1.00 94.50 94 VAL A C 1
ATOM 822 O O . VAL A 1 94 ? 0.914 -9.474 -18.904 1.00 94.50 94 VAL A O 1
ATOM 825 N N . VAL A 1 95 ? -0.908 -8.306 -18.307 1.00 95.06 95 VAL A N 1
ATOM 826 C CA . VAL A 1 95 ? -1.400 -8.159 -19.690 1.00 95.06 95 VAL A CA 1
ATOM 827 C C . VAL A 1 95 ? -0.598 -7.097 -20.442 1.00 95.06 95 VAL A C 1
ATOM 829 O O . VAL A 1 95 ? -0.344 -7.262 -21.630 1.00 95.06 95 VAL A O 1
ATOM 832 N N . SER A 1 96 ? -0.210 -6.019 -19.751 1.00 90.31 96 SER A N 1
ATOM 833 C CA . SER A 1 96 ? 0.585 -4.899 -20.274 1.00 90.31 96 SER A CA 1
ATOM 834 C C . SER A 1 96 ? 0.198 -4.468 -21.705 1.00 90.31 96 SER A C 1
ATOM 836 O O . SER A 1 96 ? 1.016 -4.478 -22.622 1.00 90.31 96 SER A O 1
ATOM 838 N N . PRO A 1 97 ? -1.069 -4.083 -21.949 1.00 88.50 97 PRO A N 1
ATOM 839 C CA . PRO A 1 97 ? -1.593 -3.951 -23.312 1.00 88.50 97 PRO A CA 1
ATOM 840 C C . PRO A 1 97 ? -0.984 -2.798 -24.130 1.00 88.50 97 PRO A C 1
ATOM 842 O O . PRO A 1 97 ? -1.190 -2.738 -25.339 1.00 88.50 97 PRO A O 1
ATOM 845 N N . PHE A 1 98 ? -0.268 -1.869 -23.492 1.00 89.19 98 PHE A N 1
ATOM 846 C CA . PHE A 1 98 ? 0.192 -0.628 -24.124 1.00 89.19 98 PHE A CA 1
ATOM 847 C C . PHE A 1 98 ? 1.694 -0.584 -24.405 1.00 89.19 98 PHE A C 1
ATOM 849 O O . PHE A 1 98 ? 2.140 0.341 -25.083 1.00 89.19 98 PHE A O 1
ATOM 856 N N . CYS A 1 99 ? 2.483 -1.531 -23.888 1.00 91.44 99 CYS A N 1
ATOM 857 C CA . CYS A 1 99 ? 3.928 -1.519 -24.080 1.00 91.44 99 CYS A CA 1
ATOM 858 C C . CYS A 1 99 ? 4.592 -2.857 -23.724 1.00 91.44 99 CYS A C 1
ATOM 860 O O . CYS A 1 99 ? 4.030 -3.693 -23.026 1.00 91.44 99 CYS A O 1
ATOM 862 N N . THR A 1 100 ? 5.816 -3.061 -24.212 1.00 91.31 100 THR A N 1
ATOM 863 C CA . THR A 1 100 ? 6.622 -4.246 -23.901 1.00 91.31 100 THR A CA 1
ATOM 864 C C . THR A 1 100 ? 7.444 -4.012 -22.639 1.00 91.31 100 THR A C 1
ATOM 866 O O . THR A 1 100 ? 8.308 -3.135 -22.613 1.00 91.31 100 THR A O 1
ATOM 869 N N . THR A 1 101 ? 7.207 -4.811 -21.602 1.00 90.56 101 THR A N 1
ATOM 870 C CA . THR A 1 101 ? 7.976 -4.771 -20.351 1.00 90.56 101 THR A CA 1
ATOM 871 C C . THR A 1 101 ? 9.414 -5.232 -20.574 1.00 90.56 101 THR A C 1
ATOM 873 O O . THR A 1 101 ? 9.642 -6.402 -20.889 1.00 90.56 101 THR A O 1
ATOM 876 N N . LEU A 1 102 ? 10.371 -4.327 -20.376 1.00 94.00 102 LEU A N 1
ATOM 877 C CA . LEU A 1 102 ? 11.790 -4.645 -20.243 1.00 94.00 102 LEU A CA 1
ATOM 878 C C . LEU A 1 102 ? 12.127 -4.629 -18.753 1.00 94.00 102 LEU A C 1
ATOM 880 O O . LEU A 1 102 ? 12.067 -3.577 -18.124 1.00 94.00 102 LEU A O 1
ATOM 884 N N . TRP A 1 103 ? 12.416 -5.802 -18.196 1.00 94.81 103 TRP A N 1
ATOM 885 C CA . TRP A 1 103 ? 12.788 -5.949 -16.791 1.00 94.81 103 TRP A CA 1
ATOM 886 C C . TRP A 1 103 ? 14.296 -5.799 -16.639 1.00 94.81 103 TRP A C 1
ATOM 888 O O . TRP A 1 103 ? 15.053 -6.440 -17.372 1.00 94.81 103 TRP A O 1
ATOM 898 N N . ASP A 1 104 ? 14.718 -4.990 -15.674 1.00 95.00 104 ASP A N 1
ATOM 899 C CA . ASP A 1 104 ? 16.116 -4.868 -15.284 1.00 95.00 104 ASP A CA 1
ATOM 900 C C . ASP A 1 104 ? 16.316 -5.530 -13.922 1.00 95.00 104 ASP A C 1
ATOM 902 O O . ASP A 1 104 ? 15.876 -5.038 -12.884 1.00 95.00 104 ASP A O 1
ATOM 906 N N . TYR A 1 105 ? 16.981 -6.682 -13.935 1.00 95.69 105 TYR A N 1
ATOM 907 C CA . TYR A 1 105 ? 17.188 -7.504 -12.746 1.00 95.69 105 TYR A CA 1
ATOM 908 C C . TYR A 1 105 ? 18.155 -6.886 -11.726 1.00 95.69 105 TYR A C 1
ATOM 910 O O . TYR A 1 105 ? 18.293 -7.443 -10.638 1.00 95.69 105 TYR A O 1
ATOM 918 N N . ASN A 1 106 ? 18.818 -5.775 -12.059 1.00 94.75 106 ASN A N 1
ATOM 919 C CA . ASN A 1 106 ? 19.707 -5.051 -11.148 1.00 94.75 106 ASN A CA 1
ATOM 920 C C . ASN A 1 106 ? 18.983 -3.965 -10.345 1.00 94.75 106 ASN A C 1
ATOM 922 O O . ASN A 1 106 ? 19.623 -3.288 -9.552 1.00 94.75 106 ASN A O 1
ATOM 926 N N . TYR A 1 107 ? 17.677 -3.786 -10.559 1.00 92.56 107 TYR A N 1
ATOM 927 C CA . TYR A 1 107 ? 16.849 -2.871 -9.781 1.00 92.56 107 TYR A CA 1
ATOM 928 C C . TYR A 1 107 ? 15.893 -3.633 -8.870 1.00 92.56 107 TYR A C 1
ATOM 930 O O . TYR A 1 107 ? 15.454 -4.753 -9.168 1.00 92.56 107 TYR A O 1
ATOM 938 N N . LEU A 1 108 ? 15.505 -2.983 -7.773 1.00 90.62 108 LEU A N 1
ATOM 939 C CA . LEU A 1 108 ? 14.453 -3.479 -6.898 1.00 90.62 108 LEU A CA 1
ATOM 940 C C . LEU A 1 108 ? 13.163 -3.682 -7.714 1.00 90.62 108 LEU A C 1
ATOM 942 O O . LEU A 1 108 ? 12.824 -2.874 -8.581 1.00 90.62 108 LEU A O 1
ATOM 946 N N . ASN A 1 109 ? 12.458 -4.786 -7.461 1.00 89.88 109 ASN A N 1
ATOM 947 C CA . ASN A 1 109 ? 11.246 -5.192 -8.188 1.00 89.88 109 ASN A CA 1
ATOM 948 C C . ASN A 1 109 ? 11.453 -5.393 -9.698 1.00 89.88 109 ASN A C 1
ATOM 950 O O . ASN A 1 109 ? 10.504 -5.290 -10.474 1.00 89.88 109 ASN A O 1
ATOM 954 N N . CYS A 1 110 ? 12.693 -5.683 -10.104 1.00 94.06 110 CYS A N 1
ATOM 955 C CA . CYS A 1 110 ? 13.118 -5.788 -11.496 1.00 94.06 110 CYS A CA 1
ATOM 956 C C . CYS A 1 110 ? 12.936 -4.489 -12.311 1.00 94.06 110 CYS A C 1
ATOM 958 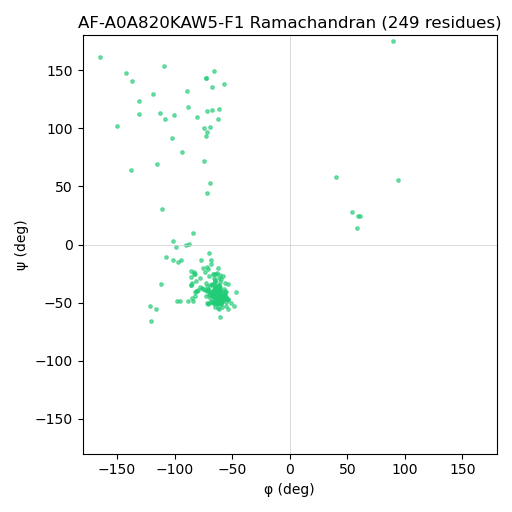O O . CYS A 1 110 ? 12.806 -4.533 -13.539 1.00 94.06 110 CYS A O 1
ATOM 960 N N . GLY A 1 111 ? 12.911 -3.339 -11.630 1.00 92.12 111 GLY A N 1
ATOM 961 C CA . GLY A 1 111 ? 12.681 -2.028 -12.228 1.00 92.12 111 GLY A CA 1
ATOM 962 C C . GLY A 1 111 ? 11.200 -1.626 -12.297 1.00 92.12 111 GLY A C 1
ATOM 963 O O . GLY A 1 111 ? 10.301 -2.390 -11.933 1.00 92.12 111 GLY A O 1
ATOM 964 N N . PRO A 1 112 ? 10.910 -0.390 -12.738 1.00 90.94 112 PRO A N 1
ATOM 965 C CA . PRO A 1 112 ? 9.542 0.105 -12.824 1.00 90.94 112 PRO A CA 1
ATOM 966 C C . PRO A 1 112 ? 8.753 -0.654 -13.906 1.00 90.94 112 PRO A C 1
ATOM 968 O O . PRO A 1 112 ? 9.251 -0.832 -15.022 1.00 90.94 112 PRO A O 1
ATOM 971 N N . PRO A 1 113 ? 7.498 -1.063 -13.638 1.00 92.94 113 PRO A N 1
ATOM 972 C CA . PRO A 1 113 ? 6.696 -1.734 -14.647 1.00 92.94 113 PRO A CA 1
ATOM 973 C C . PRO A 1 113 ? 6.386 -0.779 -15.797 1.00 92.94 113 PRO A C 1
ATOM 975 O O . PRO A 1 113 ? 6.218 0.426 -15.618 1.00 92.94 113 PRO A O 1
ATOM 978 N N . CYS A 1 114 ? 6.256 -1.330 -16.999 1.00 93.00 114 CYS A N 1
ATOM 979 C CA . CYS A 1 114 ? 6.225 -0.539 -18.224 1.00 93.00 114 CYS A CA 1
ATOM 980 C C . CYS A 1 114 ? 5.140 0.554 -18.263 1.00 93.00 114 CYS A C 1
ATOM 982 O O . CYS A 1 114 ? 5.382 1.643 -18.786 1.00 93.00 114 CYS A O 1
ATOM 984 N N . TYR A 1 115 ? 3.975 0.328 -17.646 1.00 93.25 115 TYR A N 1
ATOM 985 C CA . TYR A 1 115 ? 2.905 1.329 -17.603 1.00 93.25 115 TYR A CA 1
ATOM 986 C C . TYR A 1 115 ? 3.304 2.628 -16.873 1.00 93.25 115 TYR A C 1
ATOM 988 O O . TYR A 1 115 ? 2.694 3.665 -17.133 1.00 93.25 115 TYR A O 1
ATOM 996 N N . PHE A 1 116 ? 4.343 2.619 -16.025 1.00 90.19 116 PHE A N 1
ATOM 997 C CA . PHE A 1 116 ? 4.893 3.840 -15.419 1.00 90.19 116 PHE A CA 1
ATOM 998 C C . PHE A 1 116 ? 5.506 4.781 -16.453 1.00 90.19 116 PHE A C 1
ATOM 1000 O O . PHE A 1 116 ? 5.462 5.994 -16.270 1.00 90.19 116 PHE A O 1
ATOM 1007 N N . THR A 1 117 ? 6.055 4.241 -17.545 1.00 86.75 117 THR A N 1
ATOM 1008 C CA . THR A 1 117 ? 6.628 5.055 -18.630 1.00 86.75 117 THR A CA 1
ATOM 1009 C C . THR A 1 117 ? 5.545 5.735 -19.464 1.00 86.75 117 THR A C 1
ATOM 1011 O O . THR A 1 117 ? 5.779 6.776 -20.077 1.00 86.75 117 THR A O 1
ATOM 1014 N N . THR A 1 118 ? 4.325 5.188 -19.462 1.00 86.44 118 THR A N 1
ATOM 1015 C CA . THR A 1 118 ? 3.179 5.841 -20.088 1.00 86.44 118 THR A CA 1
ATOM 1016 C C . THR A 1 118 ? 2.630 6.911 -19.147 1.00 86.44 118 THR A C 1
ATOM 1018 O O . THR A 1 118 ? 2.021 6.598 -18.123 1.00 86.44 118 THR A O 1
ATOM 1021 N N . ASN A 1 119 ? 2.823 8.185 -19.512 1.00 84.69 119 ASN A N 1
ATOM 1022 C CA . ASN A 1 119 ? 2.474 9.339 -18.671 1.00 84.69 119 ASN A CA 1
ATOM 1023 C C . ASN A 1 119 ? 1.069 9.245 -18.057 1.00 84.69 119 ASN A C 1
ATOM 1025 O O . ASN A 1 119 ? 0.891 9.555 -16.886 1.00 84.69 119 ASN A O 1
ATOM 1029 N N . PHE A 1 120 ? 0.071 8.788 -18.819 1.00 93.44 120 PHE A N 1
ATOM 1030 C CA . PHE A 1 120 ? -1.305 8.728 -18.333 1.00 93.44 120 PHE A CA 1
ATOM 1031 C C . PHE A 1 120 ? -1.534 7.641 -17.271 1.00 93.44 120 PHE A C 1
ATOM 1033 O O . PHE A 1 120 ? -2.075 7.941 -16.209 1.00 93.44 120 PHE A O 1
ATOM 1040 N N . LEU A 1 121 ? -1.134 6.388 -17.526 1.00 94.12 121 LEU A N 1
ATOM 1041 C CA . LEU A 1 121 ? -1.417 5.279 -16.604 1.00 94.12 121 LEU A CA 1
ATOM 1042 C C . LEU A 1 121 ? -0.582 5.373 -15.331 1.00 94.12 121 LEU A C 1
ATOM 1044 O O . LEU A 1 121 ? -1.113 5.130 -14.251 1.00 94.12 121 LEU A O 1
ATOM 1048 N N . GLY A 1 122 ? 0.688 5.773 -15.445 1.00 92.31 122 GLY A N 1
ATOM 1049 C CA . GLY A 1 122 ? 1.544 6.009 -14.284 1.00 92.31 122 GLY A CA 1
ATOM 1050 C C . GLY A 1 122 ? 0.989 7.111 -13.375 1.00 92.31 122 GLY A C 1
ATOM 1051 O O . GLY A 1 122 ? 0.897 6.926 -12.163 1.00 92.31 122 GLY A O 1
ATOM 1052 N N . GLN A 1 123 ? 0.539 8.235 -13.949 1.00 93.38 123 GLN A N 1
ATOM 1053 C CA . GLN A 1 123 ? -0.098 9.310 -13.178 1.00 93.38 123 GLN A CA 1
ATOM 1054 C C . GLN A 1 123 ? -1.439 8.881 -12.584 1.00 93.38 123 GLN A C 1
ATOM 1056 O O . GLN A 1 123 ? -1.721 9.203 -11.432 1.00 93.38 123 GLN A O 1
ATOM 1061 N N . PHE A 1 124 ? -2.259 8.150 -13.341 1.00 95.25 124 PHE A N 1
ATOM 1062 C CA . PHE A 1 124 ? -3.531 7.632 -12.851 1.00 95.25 124 PHE A CA 1
ATOM 1063 C C . PHE A 1 124 ? -3.327 6.717 -11.639 1.00 95.25 124 PHE A C 1
ATOM 1065 O O . PHE A 1 124 ? -3.949 6.930 -10.599 1.00 95.25 124 PHE A O 1
ATOM 1072 N N . ASP A 1 125 ? -2.430 5.738 -11.751 1.00 94.75 125 ASP A N 1
ATOM 1073 C CA . ASP A 1 125 ? -2.138 4.796 -10.674 1.00 94.75 125 ASP A CA 1
ATOM 1074 C C . ASP A 1 125 ? -1.643 5.524 -9.421 1.00 94.75 125 ASP A C 1
ATOM 1076 O O . ASP A 1 125 ? -2.208 5.369 -8.337 1.00 94.75 125 ASP A O 1
ATOM 1080 N N . PHE A 1 126 ? -0.664 6.413 -9.583 1.00 93.31 126 PHE A N 1
ATOM 1081 C CA . PHE A 1 126 ? -0.138 7.188 -8.470 1.00 93.31 126 PHE A CA 1
ATOM 1082 C C . PHE A 1 126 ? -1.210 8.069 -7.814 1.00 93.31 126 PHE A C 1
ATOM 1084 O O . PHE A 1 126 ? -1.363 8.058 -6.594 1.00 93.31 126 PHE A O 1
ATOM 1091 N N . ILE A 1 127 ? -1.992 8.823 -8.590 1.00 94.50 127 ILE A N 1
ATOM 1092 C CA . ILE A 1 127 ? -2.983 9.750 -8.032 1.00 94.50 127 ILE A CA 1
ATOM 1093 C C . ILE A 1 127 ? -4.100 8.982 -7.317 1.00 94.50 127 ILE A C 1
ATOM 1095 O O . ILE A 1 127 ? -4.420 9.291 -6.167 1.00 94.50 127 ILE A O 1
ATOM 1099 N N . PHE A 1 128 ? -4.696 7.986 -7.974 1.00 95.81 128 PHE A N 1
ATOM 1100 C CA . PHE A 1 128 ? -5.907 7.331 -7.479 1.00 95.81 128 PHE A CA 1
ATOM 1101 C C . PHE A 1 128 ? -5.637 6.196 -6.495 1.00 95.81 128 PHE A C 1
ATOM 1103 O O . PHE A 1 128 ? -6.416 6.035 -5.555 1.00 95.81 128 PHE A O 1
ATOM 1110 N N . ASN A 1 129 ? -4.558 5.432 -6.671 1.00 95.31 129 ASN A N 1
ATOM 1111 C CA . ASN A 1 129 ? -4.264 4.279 -5.818 1.00 95.31 129 ASN A CA 1
ATOM 1112 C C . ASN A 1 129 ? -3.264 4.597 -4.698 1.00 95.31 129 ASN A C 1
ATOM 1114 O O . ASN A 1 129 ? -3.192 3.838 -3.732 1.00 95.31 129 ASN A O 1
ATOM 1118 N N . VAL A 1 130 ? -2.548 5.728 -4.773 1.00 93.19 130 VAL A N 1
ATOM 1119 C CA . VAL A 1 130 ? -1.577 6.136 -3.743 1.00 93.19 130 VAL A CA 1
ATOM 1120 C C . VAL A 1 130 ? -1.930 7.489 -3.120 1.00 93.19 130 VAL A C 1
ATOM 1122 O O . VAL A 1 130 ? -2.285 7.549 -1.940 1.00 93.19 130 VAL A O 1
ATOM 1125 N N . ALA A 1 131 ? -1.884 8.580 -3.885 1.00 91.38 131 ALA A N 1
ATOM 1126 C CA . ALA A 1 131 ? -1.961 9.938 -3.345 1.00 91.38 131 ALA A CA 1
ATOM 1127 C C . ALA A 1 131 ? -3.314 10.244 -2.680 1.00 91.38 131 ALA A C 1
ATOM 1129 O O . ALA A 1 131 ? -3.349 10.737 -1.550 1.00 91.38 131 ALA A O 1
ATOM 1130 N N . ILE A 1 132 ? -4.432 9.921 -3.340 1.00 94.00 132 ILE A N 1
ATOM 1131 C CA . ILE A 1 132 ? -5.781 10.124 -2.791 1.00 94.00 132 ILE A CA 1
ATOM 1132 C C . ILE A 1 132 ? -5.995 9.288 -1.514 1.00 94.00 132 ILE A C 1
ATOM 1134 O O . ILE A 1 132 ? -6.385 9.874 -0.500 1.00 94.00 132 ILE A O 1
ATOM 1138 N N . PRO A 1 133 ? -5.725 7.965 -1.490 1.00 94.50 133 PRO A N 1
ATOM 1139 C CA . PRO A 1 133 ? -5.808 7.162 -0.271 1.00 94.50 133 PRO A CA 1
ATOM 1140 C C . PRO A 1 133 ? -4.990 7.726 0.892 1.00 94.50 133 PRO A C 1
ATOM 1142 O O . PRO A 1 133 ? -5.529 7.865 1.996 1.00 94.50 133 PRO A O 1
ATOM 1145 N N . VAL A 1 134 ? -3.732 8.111 0.647 1.00 90.88 134 VAL A N 1
ATOM 1146 C CA . VAL A 1 134 ? -2.853 8.721 1.656 1.00 90.88 134 VAL A CA 1
ATOM 1147 C C . VAL A 1 134 ? -3.458 10.024 2.174 1.00 90.88 134 VAL A C 1
ATOM 1149 O O . VAL A 1 134 ? -3.572 10.203 3.385 1.00 90.88 134 VAL A O 1
ATOM 1152 N N . PHE A 1 135 ? -3.925 10.903 1.287 1.00 91.44 135 PHE A N 1
ATOM 1153 C CA . PHE A 1 135 ? -4.555 12.169 1.662 1.00 91.44 135 PHE A CA 1
ATOM 1154 C C . PHE A 1 135 ? -5.842 11.980 2.482 1.00 91.44 135 PHE A C 1
ATOM 1156 O O . PHE A 1 135 ? -6.063 12.665 3.479 1.00 91.44 135 PHE A O 1
ATOM 1163 N N . ILE A 1 136 ? -6.689 11.013 2.126 1.00 93.69 136 ILE A N 1
ATOM 1164 C CA . ILE A 1 136 ? -7.895 10.713 2.907 1.00 93.69 136 ILE A CA 1
ATOM 1165 C C . ILE A 1 136 ? -7.519 10.171 4.291 1.00 93.69 136 ILE A C 1
ATOM 1167 O O . ILE A 1 136 ? -8.137 10.561 5.284 1.00 93.69 136 ILE A O 1
ATOM 1171 N N . ILE A 1 137 ? -6.499 9.308 4.385 1.00 91.38 137 ILE A N 1
ATOM 1172 C CA . ILE A 1 137 ? -5.982 8.817 5.671 1.00 91.38 137 ILE A CA 1
ATOM 1173 C C . ILE A 1 137 ? -5.515 9.998 6.526 1.00 91.38 137 ILE A C 1
ATOM 1175 O O . ILE A 1 137 ? -5.893 10.078 7.697 1.00 91.38 137 ILE A O 1
ATOM 1179 N N . THR A 1 138 ? -4.739 10.934 5.972 1.00 88.31 138 THR A N 1
ATOM 1180 C CA . THR A 1 138 ? -4.219 12.077 6.740 1.00 88.31 138 THR A CA 1
ATOM 1181 C C . THR A 1 138 ? -5.355 12.959 7.263 1.00 88.31 138 THR A C 1
ATOM 1183 O O . THR A 1 138 ? -5.411 13.243 8.463 1.00 88.31 138 THR A O 1
ATOM 1186 N N . LEU A 1 139 ? -6.321 13.311 6.408 1.00 92.19 139 LEU A N 1
ATOM 1187 C CA . LEU A 1 139 ? -7.477 14.124 6.785 1.00 92.19 139 LEU A CA 1
ATOM 1188 C C . LEU A 1 139 ? -8.365 13.432 7.819 1.00 92.19 139 LEU A C 1
ATOM 1190 O O . LEU A 1 139 ? -8.753 14.051 8.813 1.00 92.19 139 LEU A O 1
ATOM 1194 N N . ALA A 1 140 ? -8.675 12.148 7.623 1.00 90.62 140 ALA A N 1
ATOM 1195 C CA . ALA A 1 140 ? -9.500 11.387 8.553 1.00 90.62 140 ALA A CA 1
ATOM 1196 C C . ALA A 1 140 ? -8.846 11.312 9.940 1.00 90.62 140 ALA A C 1
ATOM 1198 O O . ALA A 1 140 ? -9.523 11.512 10.953 1.00 90.62 140 ALA A O 1
ATOM 1199 N N . ASN A 1 141 ? -7.531 11.087 10.001 1.00 86.81 141 ASN A N 1
ATOM 1200 C CA . ASN A 1 141 ? -6.797 11.020 11.263 1.00 86.81 141 ASN A CA 1
ATOM 1201 C C . ASN A 1 141 ? -6.659 12.386 11.944 1.00 86.81 141 ASN A C 1
ATOM 1203 O O . ASN A 1 141 ? -6.825 12.469 13.165 1.00 86.81 141 ASN A O 1
ATOM 1207 N N . LEU A 1 142 ? -6.453 13.463 11.183 1.00 88.88 142 LEU A N 1
ATOM 1208 C CA . LEU A 1 142 ? -6.449 14.824 11.720 1.00 88.88 142 LEU A CA 1
ATOM 1209 C C . LEU A 1 142 ? -7.819 15.196 12.307 1.00 88.88 142 LEU A C 1
ATOM 1211 O O . LEU A 1 142 ? -7.907 15.660 13.445 1.00 88.88 142 LEU A O 1
ATOM 1215 N N . ALA A 1 143 ? -8.900 14.930 11.572 1.00 90.38 143 ALA A N 1
ATOM 1216 C CA . ALA A 1 143 ? -10.259 15.205 12.028 1.00 90.38 143 ALA A CA 1
ATOM 1217 C C . ALA A 1 143 ? -10.621 14.398 13.287 1.00 90.38 143 ALA A C 1
ATOM 1219 O O . ALA A 1 143 ? -11.265 14.916 14.205 1.00 90.38 143 ALA A O 1
ATOM 1220 N N . LEU A 1 144 ? -10.175 13.138 13.366 1.00 86.00 144 LEU A N 1
ATOM 1221 C CA . LEU A 1 144 ? -10.307 12.315 14.568 1.00 86.00 144 LEU A CA 1
ATOM 1222 C C . LEU A 1 144 ? -9.572 12.941 15.759 1.00 86.00 144 LEU A C 1
ATOM 1224 O O . LEU A 1 144 ? -10.170 13.079 16.826 1.00 86.00 144 LEU A O 1
ATOM 1228 N N . LEU A 1 145 ? -8.318 13.365 15.581 1.00 85.75 145 LEU A N 1
ATOM 1229 C CA . LEU A 1 145 ? -7.512 13.983 16.636 1.00 85.75 145 LEU A CA 1
ATOM 1230 C C . LEU A 1 145 ? -8.169 15.254 17.192 1.00 85.75 145 LEU A C 1
ATOM 1232 O O . LEU A 1 145 ? -8.347 15.370 18.407 1.00 85.75 145 LEU A O 1
ATOM 1236 N N . ILE A 1 146 ? -8.587 16.169 16.313 1.00 88.75 146 ILE A N 1
ATOM 1237 C CA . ILE A 1 146 ? -9.260 17.420 16.696 1.00 88.75 146 ILE A CA 1
ATOM 1238 C C . ILE A 1 146 ? -10.493 17.117 17.550 1.00 88.75 146 ILE A C 1
ATOM 1240 O O . ILE A 1 146 ? -10.691 17.695 18.621 1.00 88.75 146 ILE A O 1
ATOM 1244 N N . ARG A 1 147 ? -11.312 16.153 17.121 1.00 85.38 147 ARG A N 1
ATOM 1245 C CA . ARG A 1 147 ? -12.553 15.813 17.822 1.00 85.38 147 ARG A CA 1
ATOM 1246 C C . ARG A 1 147 ? -12.315 15.231 19.208 1.00 85.38 147 ARG A C 1
ATOM 1248 O O . ARG A 1 147 ? -13.112 15.456 20.112 1.00 85.38 147 ARG A O 1
ATOM 1255 N N . ILE A 1 148 ? -11.240 14.483 19.388 1.00 80.75 148 ILE A N 1
ATOM 1256 C CA . ILE A 1 148 ? -10.874 13.861 20.666 1.00 80.75 148 ILE A CA 1
ATOM 1257 C C . ILE A 1 148 ? -10.426 14.909 21.659 1.00 80.75 148 ILE A C 1
ATOM 1259 O O . ILE A 1 148 ? -10.820 14.851 22.821 1.00 80.75 148 ILE A O 1
ATOM 1263 N N . ILE A 1 149 ? -9.653 15.887 21.192 1.00 85.50 149 ILE A N 1
ATOM 1264 C CA . ILE A 1 149 ? -9.282 17.052 21.989 1.00 85.50 149 ILE A CA 1
ATOM 1265 C C . ILE A 1 149 ? -10.556 17.791 22.414 1.00 85.50 149 ILE A C 1
ATOM 1267 O O . ILE A 1 149 ? -10.758 18.025 23.605 1.00 85.50 149 ILE A O 1
ATOM 1271 N N . TYR A 1 150 ? -11.474 18.038 21.477 1.00 86.19 150 TYR A N 1
ATOM 1272 C CA . TYR A 1 150 ? -12.740 18.714 21.764 1.00 86.19 150 TYR A CA 1
ATOM 1273 C C . TYR A 1 150 ? -13.638 17.933 22.743 1.00 86.19 150 TYR A C 1
ATOM 1275 O O . TYR A 1 150 ? -14.159 18.489 23.709 1.00 86.19 150 TYR A O 1
ATOM 1283 N N . GLN A 1 151 ? -13.795 16.620 22.551 1.00 82.06 151 GLN A N 1
ATOM 1284 C CA . GLN A 1 151 ? -14.586 15.766 23.444 1.00 82.06 151 GLN A CA 1
ATOM 1285 C C . GLN A 1 151 ? -13.985 15.681 24.847 1.00 82.06 151 GLN A C 1
ATOM 1287 O O . GLN A 1 151 ? -14.739 15.695 25.819 1.00 82.06 151 GLN A O 1
ATOM 1292 N N . LYS A 1 152 ? -12.651 15.631 24.956 1.00 81.75 152 LYS A N 1
ATOM 1293 C CA . LYS A 1 152 ? -11.943 15.658 26.241 1.00 81.75 152 LYS A CA 1
ATOM 1294 C C . LYS A 1 152 ? -12.220 16.955 27.000 1.00 81.75 152 LYS A C 1
ATOM 1296 O O . LYS A 1 152 ? -12.391 16.909 28.212 1.00 81.75 152 LYS A O 1
ATOM 1301 N N . MET A 1 153 ? -12.284 18.087 26.298 1.00 83.62 153 MET A N 1
ATOM 1302 C CA . MET A 1 153 ? -12.618 19.378 26.906 1.00 83.62 153 MET A CA 1
ATOM 1303 C C . MET A 1 153 ? -14.096 19.471 27.309 1.00 83.62 153 MET A C 1
ATOM 1305 O O . MET A 1 153 ? -14.410 20.062 28.334 1.00 83.62 153 MET A O 1
ATOM 1309 N N . SER A 1 154 ? -15.005 18.880 26.527 1.00 82.19 154 SER A N 1
ATOM 1310 C CA . SER A 1 154 ? -16.452 19.038 26.727 1.00 82.19 154 SER A CA 1
ATOM 1311 C C . SER A 1 154 ? -17.072 18.067 27.743 1.00 82.19 154 SER A C 1
ATOM 1313 O O . SER A 1 154 ? -18.017 18.437 28.438 1.00 82.19 154 SER A O 1
ATOM 1315 N N . ARG A 1 155 ? -16.603 16.814 27.841 1.00 71.31 155 ARG A N 1
ATOM 1316 C CA . ARG A 1 155 ? -17.241 15.785 28.683 1.00 71.31 155 ARG A CA 1
ATOM 1317 C C . ARG A 1 155 ? -16.222 15.082 29.574 1.00 71.31 155 ARG A C 1
ATOM 1319 O O . ARG A 1 155 ? -15.427 14.274 29.107 1.00 71.31 155 ARG A O 1
ATOM 1326 N N . ASN A 1 156 ? -16.335 15.314 30.881 1.00 67.56 156 ASN A N 1
ATOM 1327 C CA . ASN A 1 156 ? -15.497 14.753 31.949 1.00 67.56 156 ASN A CA 1
ATOM 1328 C C . ASN A 1 156 ? -15.763 13.240 32.209 1.00 67.56 156 ASN A C 1
ATOM 1330 O O . ASN A 1 156 ? -15.940 12.793 33.339 1.00 67.56 156 ASN A O 1
ATOM 1334 N N . GLN A 1 157 ? -15.878 12.425 31.153 1.00 61.66 157 GLN A N 1
ATOM 1335 C CA . GLN A 1 157 ? -16.258 11.004 31.202 1.00 61.66 157 GLN A CA 1
ATOM 1336 C C . GLN A 1 157 ? -15.016 10.098 31.256 1.00 61.66 157 GLN A C 1
ATOM 1338 O O . GLN A 1 157 ? -14.604 9.503 30.260 1.00 61.66 157 GLN A O 1
ATOM 1343 N N . ILE A 1 158 ? -14.424 9.973 32.444 1.00 62.06 158 ILE A N 1
ATOM 1344 C CA . ILE A 1 158 ? -13.115 9.332 32.673 1.00 62.06 158 ILE A CA 1
ATOM 1345 C C . ILE A 1 158 ? -13.086 7.827 32.316 1.00 62.06 158 ILE A C 1
ATOM 1347 O O . ILE A 1 158 ? -12.080 7.338 31.803 1.00 62.06 158 ILE A O 1
ATOM 1351 N N . ILE A 1 159 ? -14.175 7.077 32.536 1.00 58.06 159 ILE A N 1
ATOM 1352 C CA . ILE A 1 159 ? -14.150 5.598 32.473 1.00 58.06 159 ILE A CA 1
ATOM 1353 C C . ILE A 1 159 ? -14.332 5.052 31.044 1.00 58.06 159 ILE A C 1
ATOM 1355 O O . ILE A 1 159 ? -13.554 4.205 30.605 1.00 58.06 159 ILE A O 1
ATOM 1359 N N . ARG A 1 160 ? -15.296 5.562 30.257 1.00 65.94 160 ARG A N 1
ATOM 1360 C CA . ARG A 1 160 ? -15.447 5.162 28.835 1.00 65.94 160 ARG A CA 1
ATOM 1361 C C . ARG A 1 160 ? -14.254 5.602 27.976 1.00 65.94 160 ARG A C 1
ATOM 1363 O O . ARG A 1 160 ? -13.938 4.962 26.973 1.00 65.94 160 ARG A O 1
ATOM 1370 N N . TRP A 1 161 ? -13.555 6.652 28.399 1.00 67.19 161 TRP A N 1
ATOM 1371 C CA . TRP A 1 161 ? -12.407 7.224 27.703 1.00 67.19 161 TRP A CA 1
ATOM 1372 C C . TRP A 1 161 ? -11.212 6.277 27.580 1.00 67.19 161 TRP A C 1
ATOM 1374 O O . TRP A 1 161 ? -10.586 6.212 26.522 1.00 67.19 161 TRP A O 1
ATOM 1384 N N . GLN A 1 162 ? -10.898 5.503 28.623 1.00 71.50 162 GLN A N 1
ATOM 1385 C CA . GLN A 1 162 ? -9.696 4.662 28.629 1.00 71.50 162 GLN A CA 1
ATOM 1386 C C . GLN A 1 162 ? -9.717 3.590 27.528 1.00 71.50 162 GLN A C 1
ATOM 1388 O O . GLN A 1 162 ? -8.683 3.318 26.914 1.00 71.50 162 GLN A O 1
ATOM 1393 N N . ARG A 1 163 ? -10.894 3.023 27.228 1.00 71.19 163 ARG A N 1
ATOM 1394 C CA . ARG A 1 163 ? -11.054 2.015 26.169 1.00 71.19 163 ARG A CA 1
ATOM 1395 C C . ARG A 1 163 ? -10.943 2.629 24.771 1.00 71.19 163 ARG A C 1
ATOM 1397 O O . ARG A 1 163 ? -10.230 2.089 23.930 1.00 71.19 163 ARG A O 1
ATOM 1404 N N . HIS A 1 164 ? -11.583 3.776 24.537 1.00 74.50 164 HIS A N 1
ATOM 1405 C CA . HIS A 1 164 ? -11.500 4.476 23.249 1.00 74.50 164 HIS A CA 1
ATOM 1406 C C . HIS A 1 164 ? -10.098 5.040 22.974 1.00 74.50 164 HIS 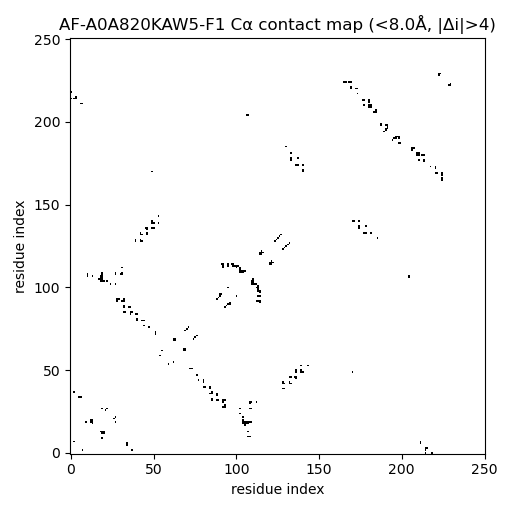A C 1
ATOM 1408 O O . HIS A 1 164 ? -9.644 5.001 21.832 1.00 74.50 164 HIS A O 1
ATOM 1414 N N . ARG A 1 165 ? -9.369 5.482 24.010 1.00 79.50 165 ARG A N 1
ATOM 1415 C CA . ARG A 1 165 ? -8.009 6.026 23.878 1.00 79.50 165 ARG A CA 1
ATOM 1416 C C . ARG A 1 165 ? -7.013 5.009 23.320 1.00 79.50 165 ARG A C 1
ATOM 1418 O O . ARG A 1 165 ? -6.219 5.378 22.465 1.00 79.50 165 ARG A O 1
ATOM 1425 N N . LYS A 1 166 ? -7.047 3.748 23.770 1.00 81.19 166 LYS A N 1
ATOM 1426 C CA . LYS A 1 166 ? -6.109 2.708 23.297 1.00 81.19 166 LYS A CA 1
ATOM 1427 C C . LYS A 1 166 ? -6.290 2.412 21.811 1.00 81.19 166 LYS A C 1
ATOM 1429 O O . LYS A 1 166 ? -5.335 2.478 21.045 1.00 81.19 166 LYS A O 1
ATOM 1434 N N . MET A 1 167 ? -7.537 2.170 21.407 1.00 80.06 167 MET A N 1
ATOM 1435 C CA . MET A 1 167 ? -7.888 1.922 20.010 1.00 80.06 167 MET A CA 1
ATOM 1436 C C . MET A 1 167 ? -7.521 3.121 19.131 1.00 80.06 167 MET A C 1
ATOM 1438 O O . MET A 1 167 ? -7.086 2.949 17.991 1.00 80.06 167 MET A O 1
ATOM 1442 N N . LEU A 1 168 ? -7.685 4.341 19.645 1.00 82.38 168 LEU A N 1
ATOM 1443 C CA . LEU A 1 168 ? -7.305 5.540 18.919 1.00 82.38 168 LEU A CA 1
ATOM 1444 C C . LEU A 1 168 ? -5.800 5.696 18.749 1.00 82.38 168 LEU A C 1
ATOM 1446 O O . LEU A 1 168 ? -5.345 5.934 17.636 1.00 82.38 168 LEU A O 1
ATOM 1450 N N . LEU A 1 169 ? -5.050 5.549 19.837 1.00 85.44 169 LEU A N 1
ATOM 1451 C CA . LEU A 1 169 ? -3.598 5.651 19.824 1.00 85.44 169 LEU A CA 1
ATOM 1452 C C . LEU A 1 169 ? -2.996 4.657 18.825 1.00 85.44 169 LEU A C 1
ATOM 1454 O O . LEU A 1 169 ? -2.120 5.036 18.061 1.00 85.44 169 LEU A O 1
ATOM 1458 N N . GLN A 1 170 ? -3.541 3.438 18.749 1.00 88.81 170 GLN A N 1
ATOM 1459 C CA . GLN A 1 170 ? -3.168 2.465 17.723 1.00 88.81 170 GLN A CA 1
ATOM 1460 C C . GLN A 1 170 ? -3.329 3.018 16.305 1.00 88.81 170 GLN A C 1
ATOM 1462 O O . GLN A 1 170 ? -2.384 2.978 15.527 1.00 88.81 170 GLN A O 1
ATOM 1467 N N . LEU A 1 171 ? -4.507 3.548 15.965 1.00 84.44 171 LEU A N 1
ATOM 1468 C CA . LEU A 1 171 ? -4.754 4.059 14.614 1.00 84.44 171 LEU A CA 1
ATOM 1469 C C . LEU A 1 171 ? -3.884 5.273 14.303 1.00 84.44 171 LEU A C 1
ATOM 1471 O O . LEU A 1 171 ? -3.392 5.390 13.190 1.00 84.44 171 LEU A O 1
ATOM 1475 N N . TRP A 1 172 ? -3.671 6.146 15.286 1.00 86.12 172 TRP A N 1
ATOM 1476 C CA . TRP A 1 172 ? -2.811 7.308 15.119 1.00 86.12 172 TRP A CA 1
ATOM 1477 C C . TRP A 1 172 ? -1.364 6.894 14.841 1.00 86.12 172 TRP A C 1
ATOM 1479 O O . TRP A 1 172 ? -0.773 7.390 13.891 1.00 86.12 172 TRP A O 1
ATOM 1489 N N . ILE A 1 173 ? -0.820 5.930 15.593 1.00 92.00 173 ILE A N 1
ATOM 1490 C CA . ILE A 1 173 ? 0.529 5.399 15.344 1.00 92.00 173 ILE A CA 1
ATOM 1491 C C . ILE A 1 173 ? 0.609 4.755 13.955 1.00 92.00 173 ILE A C 1
ATOM 1493 O O . ILE A 1 173 ? 1.546 5.037 13.214 1.00 92.00 173 ILE A O 1
ATOM 1497 N N . ILE A 1 174 ? -0.382 3.940 13.573 1.00 90.62 174 ILE A N 1
ATOM 1498 C CA . ILE A 1 174 ? -0.424 3.317 12.242 1.00 90.62 174 ILE A CA 1
ATOM 1499 C C . ILE A 1 174 ? -0.491 4.395 11.154 1.00 90.62 174 ILE A C 1
ATOM 1501 O O . ILE A 1 174 ? 0.292 4.365 10.216 1.00 90.62 174 ILE A O 1
ATOM 1505 N N . SER A 1 175 ? -1.372 5.385 11.279 1.00 87.81 175 SER A N 1
ATOM 1506 C CA . SER A 1 175 ? -1.474 6.472 10.303 1.00 87.81 175 SER A CA 1
ATOM 1507 C C . SER A 1 175 ? -0.182 7.271 10.186 1.00 87.81 175 SER A C 1
ATOM 1509 O O . SER A 1 175 ? 0.198 7.623 9.074 1.00 87.81 175 SER A O 1
ATOM 1511 N N . SER A 1 176 ? 0.473 7.576 11.305 1.00 90.31 176 SER A N 1
ATOM 1512 C CA . SER A 1 176 ? 1.753 8.284 11.309 1.00 90.31 176 SER A CA 1
ATOM 1513 C C . SER A 1 176 ? 2.845 7.468 10.626 1.00 90.31 176 SER A C 1
ATOM 1515 O O . SER A 1 176 ? 3.648 8.042 9.900 1.00 90.31 176 SER A O 1
ATOM 1517 N N . LEU A 1 177 ? 2.837 6.141 10.789 1.00 93.19 177 LEU A N 1
ATOM 1518 C CA . LEU A 1 177 ? 3.732 5.237 10.067 1.00 93.19 177 LEU A CA 1
ATOM 1519 C C . LEU A 1 177 ? 3.4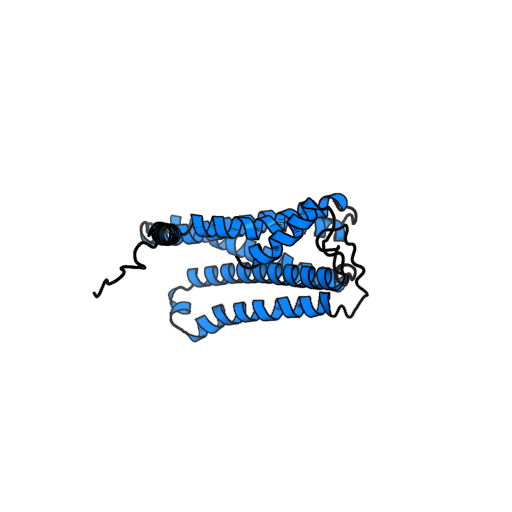88 5.302 8.551 1.00 93.19 177 LEU A C 1
ATOM 1521 O O . LEU A 1 177 ? 4.428 5.537 7.802 1.00 93.19 177 LEU A O 1
ATOM 1525 N N . TYR A 1 178 ? 2.235 5.178 8.096 1.00 90.69 178 TYR A N 1
ATOM 1526 C CA . TYR A 1 178 ? 1.909 5.291 6.667 1.00 90.69 178 TYR A CA 1
ATOM 1527 C C . TYR A 1 178 ? 2.299 6.660 6.099 1.00 90.69 178 TYR A C 1
ATOM 1529 O O . TYR A 1 178 ? 2.906 6.718 5.036 1.00 90.69 178 TYR A O 1
ATOM 1537 N N . MET A 1 179 ? 2.003 7.754 6.809 1.00 88.56 179 MET A N 1
ATOM 1538 C CA . MET A 1 179 ? 2.413 9.095 6.383 1.00 88.56 179 MET A CA 1
ATOM 1539 C C . MET A 1 179 ? 3.935 9.218 6.304 1.00 88.56 179 MET A C 1
ATOM 1541 O O . MET A 1 179 ? 4.442 9.678 5.292 1.00 88.56 179 MET A O 1
ATOM 1545 N N . GLY A 1 180 ? 4.665 8.787 7.333 1.00 92.62 180 GLY A N 1
ATOM 1546 C CA . GLY A 1 180 ? 6.125 8.887 7.369 1.00 92.62 180 GLY A CA 1
ATOM 1547 C C . GLY A 1 180 ? 6.814 8.099 6.254 1.00 92.62 180 GLY A C 1
ATOM 1548 O O . GLY A 1 180 ? 7.802 8.572 5.706 1.00 92.62 180 GLY A O 1
ATOM 1549 N N . CYS A 1 181 ? 6.271 6.936 5.888 1.00 94.06 181 CYS A N 1
ATOM 1550 C CA . CYS A 1 181 ? 6.830 6.083 4.841 1.00 94.06 181 CYS A CA 1
ATOM 1551 C C . CYS A 1 181 ? 6.428 6.521 3.420 1.00 94.06 181 CYS A C 1
ATOM 1553 O O . CYS A 1 181 ? 7.267 6.511 2.526 1.00 94.06 181 CYS A O 1
ATOM 1555 N N . TRP A 1 182 ? 5.174 6.935 3.193 1.00 91.62 182 TRP A N 1
ATOM 1556 C CA . TRP A 1 182 ? 4.682 7.296 1.851 1.00 91.62 182 TRP A CA 1
ATOM 1557 C C . TRP A 1 182 ? 4.955 8.746 1.448 1.00 91.62 182 TRP A C 1
ATOM 1559 O O . TRP A 1 182 ? 5.067 9.046 0.259 1.00 91.62 182 TRP A O 1
ATOM 1569 N N . LEU A 1 183 ? 5.050 9.668 2.406 1.00 90.00 183 LEU A N 1
ATOM 1570 C CA . LEU A 1 183 ? 5.221 11.092 2.115 1.00 90.00 183 LEU A CA 1
ATOM 1571 C C . LEU A 1 183 ? 6.550 11.406 1.401 1.00 90.00 183 LEU A C 1
ATOM 1573 O O . LEU A 1 183 ? 6.493 12.140 0.415 1.00 90.00 183 LEU A O 1
ATOM 1577 N N . PRO A 1 184 ? 7.712 10.832 1.782 1.00 93.94 184 PRO A N 1
ATOM 1578 C CA . PRO A 1 184 ? 8.960 11.024 1.040 1.00 93.94 184 PRO A CA 1
ATOM 1579 C C . PRO A 1 184 ? 8.855 10.577 -0.423 1.00 93.94 184 PRO A C 1
ATOM 1581 O O . PRO A 1 184 ? 9.214 11.334 -1.321 1.00 93.94 184 PRO A O 1
ATOM 1584 N N . VAL A 1 185 ? 8.278 9.393 -0.662 1.00 92.38 185 VAL A N 1
ATOM 1585 C CA . VAL A 1 185 ? 8.051 8.835 -2.008 1.00 92.38 185 VAL A CA 1
ATOM 1586 C C . VAL A 1 185 ? 7.159 9.770 -2.828 1.00 92.38 185 VAL A C 1
ATOM 1588 O O . VAL A 1 185 ? 7.459 10.086 -3.977 1.00 92.38 185 VAL A O 1
ATOM 1591 N N . THR A 1 186 ? 6.083 10.266 -2.212 1.00 90.88 186 THR A N 1
ATOM 1592 C CA . THR A 1 186 ? 5.120 11.164 -2.862 1.00 90.88 186 THR A CA 1
ATOM 1593 C C . THR A 1 186 ? 5.771 12.492 -3.252 1.00 90.88 186 THR A C 1
ATOM 1595 O O . THR A 1 186 ? 5.549 12.984 -4.355 1.00 90.88 186 THR A O 1
ATOM 1598 N N . ILE A 1 187 ? 6.594 13.071 -2.370 1.00 92.19 187 ILE A N 1
ATOM 1599 C CA . ILE A 1 187 ? 7.313 14.323 -2.640 1.00 92.19 187 ILE A CA 1
ATOM 1600 C C . ILE A 1 187 ? 8.290 14.140 -3.798 1.00 92.19 187 ILE A C 1
ATOM 1602 O O . ILE A 1 187 ? 8.276 14.945 -4.726 1.00 92.19 187 ILE A O 1
ATOM 1606 N N . VAL A 1 188 ? 9.112 13.088 -3.761 1.00 94.12 188 VAL A N 1
ATOM 1607 C CA . VAL A 1 188 ? 10.102 12.816 -4.813 1.00 94.12 188 VAL A CA 1
ATOM 1608 C C . VAL A 1 188 ? 9.410 12.640 -6.160 1.00 94.12 188 VAL A C 1
ATOM 1610 O O . VAL A 1 188 ? 9.802 13.294 -7.122 1.00 94.12 188 VAL A O 1
ATOM 1613 N N . TRP A 1 189 ? 8.320 11.874 -6.211 1.00 91.12 189 TRP A N 1
ATOM 1614 C CA . TRP A 1 189 ? 7.543 11.689 -7.436 1.00 91.12 189 TRP A CA 1
ATOM 1615 C C . TRP A 1 189 ? 6.959 13.005 -7.977 1.00 91.12 189 TRP A C 1
ATOM 1617 O O . TRP A 1 189 ? 7.054 13.286 -9.173 1.00 91.12 189 TRP A O 1
ATOM 1627 N N . ILE A 1 190 ? 6.394 13.860 -7.114 1.00 91.62 190 ILE A N 1
ATOM 1628 C CA . ILE A 1 190 ? 5.870 15.173 -7.533 1.00 91.62 190 ILE A CA 1
ATOM 1629 C C . ILE A 1 190 ? 7.001 16.044 -8.094 1.00 91.62 190 ILE A C 1
ATOM 1631 O O . ILE A 1 190 ? 6.838 16.664 -9.143 1.00 91.62 190 ILE A O 1
ATOM 1635 N N . VAL A 1 191 ? 8.161 16.087 -7.436 1.00 95.12 191 VAL A N 1
ATOM 1636 C CA . VAL A 1 191 ? 9.310 16.883 -7.898 1.00 95.12 191 VAL A CA 1
ATOM 1637 C C . VAL A 1 191 ? 9.851 16.352 -9.227 1.00 95.12 191 VAL A C 1
ATOM 1639 O O . VAL A 1 191 ? 10.100 17.151 -10.130 1.00 95.12 191 VAL A O 1
ATOM 1642 N N . GLN A 1 192 ? 9.968 15.031 -9.381 1.00 92.88 192 GLN A N 1
ATOM 1643 C CA . GLN A 1 192 ? 10.414 14.395 -10.623 1.00 92.88 192 GLN A CA 1
ATOM 1644 C C . GLN A 1 192 ? 9.468 14.682 -11.794 1.00 92.88 192 GLN A C 1
ATOM 1646 O O . GLN A 1 192 ? 9.918 14.91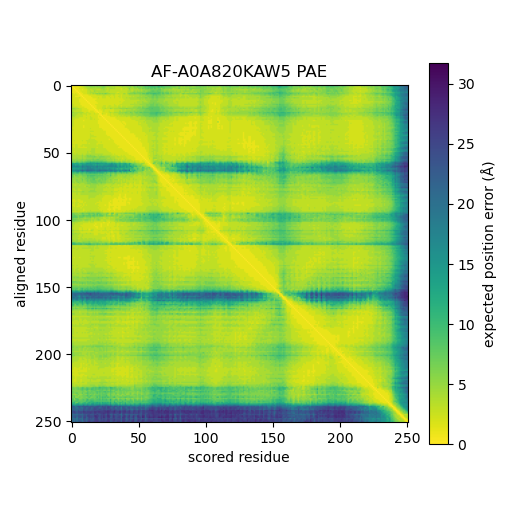6 -12.913 1.00 92.88 192 GLN A O 1
ATOM 1651 N N . THR A 1 193 ? 8.160 14.723 -11.543 1.00 89.75 193 THR A N 1
ATOM 1652 C CA . THR A 1 193 ? 7.158 14.964 -12.592 1.00 89.75 193 THR A CA 1
ATOM 1653 C C . THR A 1 193 ? 6.946 16.440 -12.929 1.00 89.75 193 THR A C 1
ATOM 1655 O O . THR A 1 193 ? 6.536 16.739 -14.048 1.00 89.75 193 THR A O 1
ATOM 1658 N N . THR A 1 194 ? 7.212 17.368 -12.002 1.00 93.31 194 THR A N 1
ATOM 1659 C CA . THR A 1 194 ? 6.888 18.799 -12.187 1.00 93.31 194 THR A CA 1
ATOM 1660 C C . THR A 1 194 ? 8.096 19.718 -12.336 1.00 93.31 194 THR A C 1
ATOM 1662 O O . THR A 1 194 ? 8.004 20.708 -13.059 1.00 93.31 194 THR A O 1
ATOM 1665 N N . VAL A 1 195 ? 9.213 19.427 -11.664 1.00 96.56 195 VAL A N 1
ATOM 1666 C CA . VAL A 1 195 ? 10.357 20.348 -11.564 1.00 96.56 195 VAL A CA 1
ATOM 1667 C C . VAL A 1 195 ? 11.606 19.773 -12.222 1.00 96.56 195 VAL A C 1
ATOM 1669 O O . VAL A 1 195 ? 12.203 20.428 -13.072 1.00 96.56 195 VAL A O 1
ATOM 1672 N N . MET A 1 196 ? 12.037 18.577 -11.812 1.00 95.69 196 MET A N 1
ATOM 1673 C CA . MET A 1 196 ? 13.338 18.021 -12.192 1.00 95.69 196 MET A CA 1
ATOM 1674 C C . MET A 1 196 ? 13.293 16.486 -12.255 1.00 95.69 196 MET A C 1
ATOM 1676 O O . MET A 1 196 ? 13.401 15.845 -11.210 1.00 95.69 196 MET A O 1
ATOM 1680 N N . PRO A 1 197 ? 13.216 15.883 -13.458 1.00 92.88 197 PRO A N 1
ATOM 1681 C CA . PRO A 1 197 ? 13.094 14.429 -13.629 1.00 92.88 197 PRO A CA 1
ATOM 1682 C C . PRO A 1 197 ? 14.213 13.592 -13.001 1.00 92.88 197 PRO A C 1
ATOM 1684 O O . PRO A 1 197 ? 13.981 12.450 -12.625 1.00 92.88 197 PRO A O 1
ATOM 1687 N N . SER A 1 198 ? 15.418 14.147 -12.855 1.00 94.44 198 SER A N 1
ATOM 1688 C CA . SER A 1 198 ? 16.573 13.466 -12.253 1.00 94.44 198 SER A CA 1
ATOM 1689 C C . SER A 1 198 ? 16.658 13.594 -10.727 1.00 94.44 198 SER A C 1
ATOM 1691 O O . SER A 1 198 ? 17.599 13.083 -10.120 1.00 94.44 198 SER A O 1
ATOM 1693 N N . PHE A 1 199 ? 15.714 14.285 -10.082 1.00 96.25 199 PHE A N 1
ATOM 1694 C CA . PHE A 1 199 ? 15.768 14.536 -8.645 1.00 96.25 199 PHE A CA 1
ATOM 1695 C C . PHE A 1 199 ? 15.734 13.226 -7.844 1.00 96.25 199 PHE A C 1
ATOM 1697 O O . PHE A 1 199 ? 14.748 12.498 -7.890 1.00 96.25 199 PHE A O 1
ATOM 1704 N N . MET A 1 200 ? 16.806 12.942 -7.099 1.00 94.25 200 MET A N 1
ATOM 1705 C CA . MET A 1 200 ? 16.970 11.745 -6.258 1.00 94.25 200 MET A CA 1
ATOM 1706 C C . MET A 1 200 ? 16.765 10.397 -6.975 1.00 94.25 200 MET A C 1
ATOM 1708 O O . MET A 1 200 ? 16.383 9.416 -6.336 1.00 94.25 200 MET A O 1
ATOM 1712 N N . ALA A 1 201 ? 17.015 10.328 -8.287 1.00 90.06 201 ALA A N 1
ATOM 1713 C CA . ALA A 1 201 ? 16.873 9.083 -9.046 1.00 90.06 201 ALA A CA 1
ATOM 1714 C C . ALA A 1 201 ? 17.752 7.953 -8.469 1.00 90.06 201 ALA A C 1
ATOM 1716 O O . ALA A 1 201 ? 17.267 6.841 -8.280 1.00 90.06 201 ALA A O 1
ATOM 1717 N N . ASP A 1 202 ? 18.991 8.270 -8.075 1.00 89.62 202 ASP A N 1
ATOM 1718 C CA . ASP A 1 202 ? 19.949 7.300 -7.520 1.00 89.62 202 ASP A CA 1
ATOM 1719 C C . ASP A 1 202 ? 19.577 6.809 -6.108 1.00 89.62 202 ASP A C 1
ATOM 1721 O O . ASP A 1 202 ? 20.043 5.765 -5.663 1.00 89.62 202 ASP A O 1
ATOM 1725 N N . GLN A 1 203 ? 18.757 7.563 -5.367 1.00 92.62 203 GLN A N 1
ATOM 1726 C CA . GLN A 1 203 ? 18.332 7.213 -4.005 1.00 92.62 203 GLN A CA 1
ATOM 1727 C C . GLN A 1 203 ? 16.920 6.617 -3.957 1.00 92.62 203 GLN A C 1
ATOM 1729 O O . GLN A 1 203 ? 16.416 6.333 -2.865 1.00 92.62 203 GLN A O 1
ATOM 1734 N N . MET A 1 204 ? 16.272 6.423 -5.109 1.00 88.25 204 MET A N 1
ATOM 1735 C CA . MET A 1 204 ? 14.880 5.982 -5.174 1.00 88.25 204 MET A CA 1
ATOM 1736 C C . MET A 1 204 ? 14.676 4.616 -4.507 1.00 88.25 204 MET A C 1
ATOM 1738 O O . MET A 1 204 ? 13.722 4.455 -3.751 1.00 88.25 204 MET A O 1
ATOM 1742 N N . ASP A 1 205 ? 15.612 3.678 -4.672 1.00 87.69 205 ASP A N 1
ATOM 1743 C CA . ASP A 1 205 ? 15.548 2.350 -4.042 1.00 87.69 205 ASP A CA 1
ATOM 1744 C C . ASP A 1 205 ? 15.550 2.425 -2.508 1.00 87.69 205 ASP A C 1
ATOM 1746 O O . ASP A 1 205 ? 14.820 1.698 -1.832 1.00 87.69 205 ASP A O 1
ATOM 1750 N N . ILE A 1 206 ? 16.331 3.349 -1.937 1.00 90.31 206 ILE A N 1
ATOM 1751 C CA . ILE A 1 206 ? 16.388 3.580 -0.485 1.00 90.31 206 ILE A CA 1
ATOM 1752 C C . ILE A 1 206 ? 15.084 4.221 0.001 1.00 90.31 206 ILE A C 1
ATOM 1754 O O . ILE A 1 206 ? 14.578 3.889 1.073 1.00 90.31 206 ILE A O 1
ATOM 1758 N N . ILE A 1 207 ? 14.517 5.141 -0.777 1.00 92.44 207 ILE A N 1
ATOM 1759 C CA . ILE A 1 207 ? 13.250 5.795 -0.438 1.00 92.44 207 ILE A CA 1
ATOM 1760 C C . ILE A 1 207 ? 12.091 4.791 -0.509 1.00 92.44 207 ILE A C 1
ATOM 1762 O O . ILE A 1 207 ? 11.252 4.765 0.391 1.00 92.44 207 ILE A O 1
ATOM 1766 N N . LEU A 1 208 ? 12.073 3.919 -1.520 1.00 90.69 208 LEU A N 1
ATOM 1767 C CA . LEU A 1 208 ? 11.102 2.831 -1.650 1.00 90.69 208 LEU A CA 1
ATOM 1768 C C . LEU A 1 208 ? 11.240 1.803 -0.521 1.00 90.69 208 LEU A C 1
ATOM 1770 O O . LEU A 1 208 ? 10.224 1.295 -0.041 1.00 90.69 208 LEU A O 1
ATOM 1774 N N . PHE A 1 209 ? 12.454 1.570 -0.007 1.00 91.00 209 PHE A N 1
ATOM 1775 C CA . PHE A 1 209 ? 12.672 0.713 1.162 1.00 91.00 209 PHE A CA 1
ATOM 1776 C C . PHE A 1 209 ? 11.827 1.126 2.377 1.00 91.00 209 PHE A C 1
ATOM 1778 O O . PHE A 1 209 ? 11.358 0.278 3.139 1.00 91.00 209 PHE A O 1
ATOM 1785 N N . LEU A 1 210 ? 11.573 2.430 2.551 1.00 92.62 210 LEU A N 1
ATOM 1786 C CA . LEU A 1 210 ? 10.762 2.938 3.659 1.00 92.62 210 LEU A CA 1
ATOM 1787 C C . LEU A 1 210 ? 9.340 2.369 3.652 1.00 92.62 210 LEU A C 1
ATOM 1789 O O . LEU A 1 210 ? 8.756 2.200 4.722 1.00 92.62 210 LEU A O 1
ATOM 1793 N N . ILE A 1 211 ? 8.784 2.034 2.485 1.00 93.00 211 ILE A N 1
ATOM 1794 C CA . ILE A 1 211 ? 7.441 1.449 2.370 1.00 93.00 211 ILE A CA 1
ATOM 1795 C C . ILE A 1 211 ? 7.403 0.070 3.043 1.00 93.00 211 ILE A C 1
ATOM 1797 O O . ILE A 1 211 ? 6.446 -0.240 3.754 1.00 93.00 211 ILE A O 1
ATOM 1801 N N . TYR A 1 212 ? 8.474 -0.721 2.938 1.00 92.44 212 TYR A N 1
ATOM 1802 C CA . TYR A 1 212 ? 8.571 -2.049 3.558 1.00 92.44 212 TYR A CA 1
ATOM 1803 C C . TYR A 1 212 ? 8.643 -2.013 5.090 1.00 92.44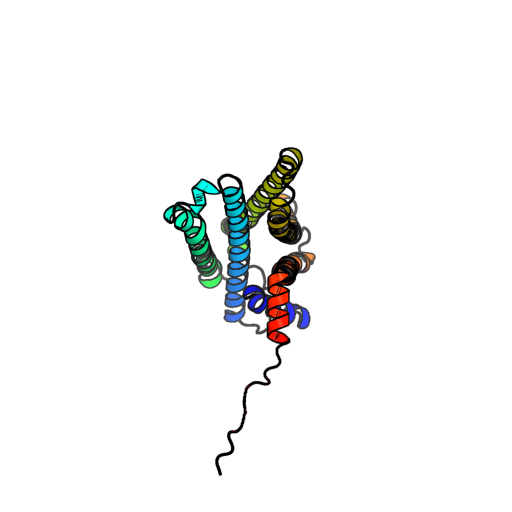 212 TYR A C 1
ATOM 1805 O O . TYR A 1 212 ? 8.340 -3.008 5.757 1.00 92.44 212 TYR A O 1
ATOM 1813 N N . LEU A 1 213 ? 8.950 -0.856 5.684 1.00 93.75 213 LEU A N 1
ATOM 1814 C CA . LEU A 1 213 ? 8.852 -0.672 7.133 1.00 93.75 213 LEU A CA 1
ATOM 1815 C C . LEU A 1 213 ? 7.397 -0.744 7.618 1.00 93.75 213 LEU A C 1
ATOM 1817 O O . LEU A 1 213 ? 7.150 -1.122 8.765 1.00 93.75 213 LEU A O 1
ATOM 1821 N N . ILE A 1 214 ? 6.419 -0.439 6.759 1.00 94.00 214 ILE A N 1
ATOM 1822 C CA . ILE A 1 214 ? 4.997 -0.493 7.108 1.00 94.00 214 ILE A CA 1
ATOM 1823 C C . ILE A 1 214 ? 4.584 -1.912 7.529 1.00 94.00 214 ILE A C 1
ATOM 1825 O O . ILE A 1 214 ? 4.195 -2.084 8.691 1.00 94.00 214 ILE A O 1
ATOM 1829 N N . PRO A 1 215 ? 4.664 -2.946 6.664 1.00 93.19 215 PRO A N 1
ATOM 1830 C CA . PRO A 1 215 ? 4.266 -4.301 7.038 1.00 93.19 215 PRO A CA 1
ATOM 1831 C C . PRO A 1 215 ? 5.120 -4.886 8.171 1.00 93.19 215 PRO A C 1
ATOM 1833 O O . PRO A 1 215 ? 4.616 -5.743 8.903 1.00 93.19 215 PRO A O 1
ATOM 1836 N N . LEU A 1 216 ? 6.359 -4.412 8.356 1.00 93.69 216 LEU A N 1
ATOM 1837 C CA . LEU A 1 216 ? 7.250 -4.810 9.449 1.00 93.69 216 LEU A CA 1
ATOM 1838 C C . LEU A 1 216 ? 6.772 -4.286 10.813 1.00 93.69 216 LEU A C 1
ATOM 1840 O O . LEU A 1 216 ? 6.637 -5.056 11.766 1.00 93.69 216 LEU A O 1
ATOM 1844 N N . PHE A 1 217 ? 6.474 -2.988 10.920 1.00 94.62 217 PHE A N 1
ATOM 1845 C CA . PHE A 1 217 ? 6.064 -2.374 12.187 1.00 94.62 217 PHE A CA 1
ATOM 1846 C C . PHE A 1 217 ? 4.581 -2.572 12.506 1.00 94.62 217 PHE A C 1
ATOM 1848 O O . PHE A 1 217 ? 4.210 -2.594 13.682 1.00 94.62 217 PHE A O 1
ATOM 1855 N N . LEU A 1 218 ? 3.720 -2.765 11.504 1.00 92.19 218 LEU A N 1
ATOM 1856 C CA . LEU A 1 218 ? 2.280 -2.955 11.697 1.00 92.19 218 LEU A CA 1
ATOM 1857 C C . LEU A 1 218 ? 1.920 -4.050 12.728 1.00 92.19 218 LEU A C 1
ATOM 1859 O O . LEU A 1 218 ? 1.130 -3.757 13.630 1.00 92.19 218 LEU A O 1
ATOM 1863 N N . PRO A 1 219 ? 2.464 -5.287 12.678 1.00 91.44 219 PRO A N 1
ATOM 1864 C CA . PRO A 1 219 ? 2.168 -6.303 13.688 1.00 91.44 219 PRO A CA 1
ATOM 1865 C C . PRO A 1 219 ? 2.666 -5.907 15.083 1.00 91.44 219 PRO A C 1
ATOM 1867 O O . PRO A 1 219 ? 1.959 -6.150 16.060 1.00 91.44 219 PRO A O 1
ATOM 1870 N N . ILE A 1 220 ? 3.825 -5.250 15.189 1.00 92.69 220 ILE A N 1
ATOM 1871 C CA . ILE A 1 220 ? 4.383 -4.783 16.468 1.00 92.69 220 ILE A CA 1
ATOM 1872 C C . ILE A 1 220 ? 3.465 -3.716 17.086 1.00 92.69 220 ILE A C 1
ATOM 1874 O O . ILE A 1 220 ? 3.121 -3.779 18.271 1.00 92.69 220 ILE A O 1
ATOM 1878 N N . ILE A 1 221 ? 2.990 -2.766 16.278 1.00 92.19 221 ILE A N 1
ATOM 1879 C CA . ILE A 1 221 ? 2.048 -1.725 16.707 1.00 92.19 221 ILE A CA 1
ATOM 1880 C C . ILE A 1 221 ? 0.703 -2.342 17.120 1.00 92.19 221 ILE A C 1
ATOM 1882 O O . ILE A 1 221 ? 0.134 -1.976 18.149 1.00 92.19 221 ILE A O 1
ATOM 1886 N N . CYS A 1 222 ? 0.194 -3.321 16.372 1.00 89.75 222 CYS A N 1
ATOM 1887 C CA . CYS A 1 222 ? -1.044 -4.021 16.723 1.00 89.75 222 CYS A CA 1
ATOM 1888 C C . CYS A 1 222 ? -0.918 -4.840 18.018 1.00 89.75 222 CYS A C 1
ATOM 1890 O O . CYS A 1 222 ? -1.831 -4.825 18.841 1.00 89.75 222 CYS A O 1
ATOM 1892 N N . LEU A 1 223 ? 0.207 -5.524 18.239 1.00 89.50 223 LEU A N 1
ATOM 1893 C CA . LEU A 1 223 ? 0.441 -6.300 19.459 1.00 89.50 223 LEU A CA 1
ATOM 1894 C C . LEU A 1 223 ? 0.608 -5.392 20.684 1.00 89.50 223 LEU A C 1
ATOM 1896 O O . LEU A 1 223 ? -0.039 -5.618 21.705 1.00 89.50 223 LEU A O 1
ATOM 1900 N N . SER A 1 224 ? 1.401 -4.323 20.575 1.00 89.25 224 SER A N 1
ATOM 1901 C CA . SER A 1 224 ? 1.623 -3.365 21.673 1.00 89.25 224 SER A CA 1
ATOM 1902 C C . SER A 1 224 ? 0.345 -2.657 22.142 1.00 89.25 224 SER A C 1
ATOM 1904 O O . SER A 1 224 ? 0.236 -2.259 23.302 1.00 89.25 224 SER A O 1
ATOM 1906 N N . THR A 1 225 ? -0.654 -2.531 21.269 1.00 86.31 225 THR A N 1
ATOM 1907 C CA . THR A 1 225 ? -1.914 -1.829 21.559 1.00 86.31 225 THR A CA 1
ATOM 1908 C C . THR A 1 225 ? -3.037 -2.747 22.048 1.00 86.31 225 THR A C 1
ATOM 1910 O O . THR A 1 225 ? -4.014 -2.262 22.630 1.00 86.31 225 THR A O 1
ATOM 1913 N N . LEU A 1 226 ? -2.876 -4.069 21.907 1.00 87.06 226 LEU A N 1
ATOM 1914 C CA . LEU A 1 226 ? -3.821 -5.106 22.334 1.00 87.06 226 LEU A CA 1
ATOM 1915 C C . LEU A 1 226 ? -3.216 -5.984 23.451 1.00 87.06 226 LEU A C 1
ATOM 1917 O O . LEU A 1 226 ? -2.961 -7.172 23.239 1.00 87.06 226 LEU A O 1
ATOM 1921 N N . PRO A 1 227 ? -3.022 -5.453 24.676 1.00 82.38 227 PRO A N 1
ATOM 1922 C CA . PRO A 1 227 ? -2.359 -6.186 25.759 1.00 82.38 227 PRO A CA 1
ATOM 1923 C C . PRO A 1 227 ? -3.104 -7.466 26.161 1.00 82.38 227 PRO A C 1
ATOM 1925 O O . PRO A 1 227 ? -2.480 -8.434 26.585 1.00 82.38 227 PRO A O 1
ATOM 1928 N N . ASP A 1 228 ? -4.429 -7.500 25.999 1.00 87.12 228 ASP A N 1
ATOM 1929 C CA . ASP A 1 228 ? -5.236 -8.689 26.288 1.00 87.12 228 ASP A CA 1
ATOM 1930 C C . ASP A 1 228 ? -4.965 -9.816 25.282 1.00 87.12 228 ASP A C 1
ATOM 1932 O O . ASP A 1 228 ? -4.938 -10.990 25.655 1.00 87.12 228 ASP A O 1
ATOM 1936 N N . LEU A 1 229 ? -4.696 -9.465 24.018 1.00 85.12 229 LEU A N 1
ATOM 1937 C CA . LEU A 1 229 ? -4.302 -10.426 22.992 1.00 85.12 229 LEU A CA 1
ATOM 1938 C C . LEU A 1 229 ? -2.897 -10.961 23.271 1.00 85.12 229 LEU A C 1
ATOM 1940 O O . LEU A 1 229 ? -2.697 -12.169 23.211 1.00 85.12 229 LEU A O 1
ATOM 1944 N N . VAL A 1 230 ? -1.954 -10.090 23.646 1.00 88.69 230 VAL A N 1
ATOM 1945 C CA . VAL A 1 230 ? -0.594 -10.497 24.035 1.00 88.69 230 VAL A CA 1
ATOM 1946 C C . VAL A 1 230 ? -0.639 -11.450 25.222 1.00 88.69 230 VAL A C 1
ATOM 1948 O O . VAL A 1 230 ? -0.063 -12.529 25.148 1.00 88.69 230 VAL A O 1
ATOM 1951 N N . LYS A 1 231 ? -1.395 -11.121 26.279 1.00 90.25 231 LYS A N 1
ATOM 1952 C CA . LYS A 1 231 ? -1.603 -12.027 27.419 1.00 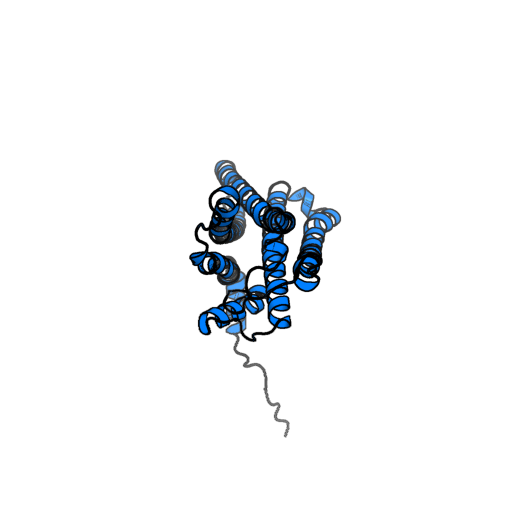90.25 231 LYS A CA 1
ATOM 1953 C C . LYS A 1 231 ? -2.168 -13.371 26.972 1.00 90.25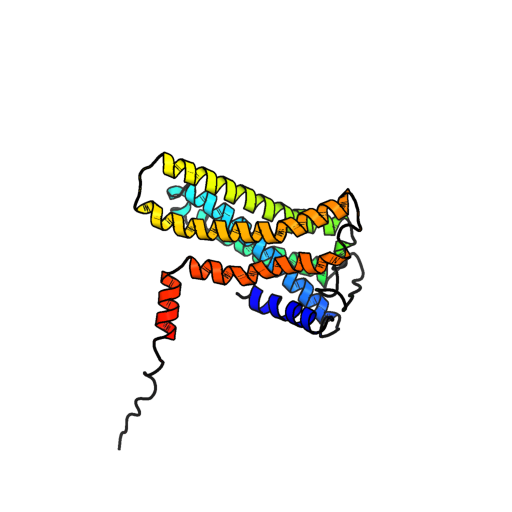 231 LYS A C 1
ATOM 1955 O O . LYS A 1 231 ? -1.697 -14.406 27.426 1.00 90.25 231 LYS A O 1
ATOM 1960 N N . LYS A 1 232 ? -3.150 -13.379 26.067 1.00 91.06 232 LYS A N 1
ATOM 1961 C CA . LYS A 1 232 ? -3.742 -14.619 25.548 1.00 91.06 232 LYS A CA 1
ATOM 1962 C C . LYS A 1 232 ? -2.741 -15.448 24.738 1.00 91.06 232 LYS A C 1
ATOM 1964 O O . LYS A 1 232 ? -2.708 -16.663 24.917 1.00 91.06 232 LYS A O 1
ATOM 1969 N N . ILE A 1 233 ? -1.928 -14.820 23.888 1.00 89.12 233 ILE A N 1
ATOM 1970 C CA . ILE A 1 233 ? -0.879 -15.487 23.101 1.00 89.12 233 ILE A CA 1
ATOM 1971 C C . ILE A 1 233 ? 0.192 -16.052 24.034 1.00 89.12 233 ILE A C 1
ATOM 1973 O O . ILE A 1 233 ? 0.463 -17.246 23.977 1.00 89.12 233 ILE A O 1
ATOM 1977 N N . VAL A 1 234 ? 0.728 -15.237 24.947 1.00 91.25 234 VAL A N 1
ATOM 1978 C CA . VAL A 1 234 ? 1.735 -15.660 25.932 1.00 91.25 234 VAL A CA 1
ATOM 1979 C C . VAL A 1 234 ? 1.202 -16.808 26.782 1.00 91.25 234 VAL A C 1
ATOM 1981 O O . VAL A 1 234 ? 1.879 -17.816 26.905 1.00 91.25 234 VAL A O 1
ATOM 1984 N N . ASN A 1 235 ? -0.034 -16.730 27.280 1.00 92.56 235 ASN A N 1
ATOM 1985 C CA . ASN A 1 235 ? -0.645 -17.820 28.044 1.00 92.56 235 ASN A CA 1
ATOM 1986 C C . ASN A 1 235 ? -0.880 -19.088 27.207 1.00 92.56 235 ASN A C 1
ATOM 1988 O O . ASN A 1 235 ? -0.904 -20.181 27.764 1.00 92.56 235 ASN A O 1
ATOM 1992 N N . SER A 1 236 ? -1.089 -18.962 25.893 1.00 89.06 236 SER A N 1
ATOM 1993 C CA . SER A 1 236 ? -1.268 -20.116 24.998 1.00 89.06 236 SER A CA 1
ATOM 1994 C C . SER A 1 236 ? 0.066 -20.783 24.663 1.00 89.06 236 SER A C 1
ATOM 1996 O O . SER A 1 236 ? 0.121 -22.002 24.600 1.00 89.06 236 SER A O 1
ATOM 1998 N N . VAL A 1 237 ? 1.135 -19.998 24.503 1.00 88.94 237 VAL A N 1
ATOM 1999 C CA . VAL A 1 237 ? 2.504 -20.491 24.274 1.00 88.94 237 VAL A CA 1
ATOM 2000 C C . VAL A 1 237 ? 3.120 -21.044 25.564 1.00 88.94 237 VAL A C 1
ATOM 2002 O O . VAL A 1 237 ? 3.810 -22.054 25.537 1.00 88.94 237 VAL A O 1
ATOM 2005 N N . ALA A 1 238 ? 2.847 -20.405 26.704 1.00 83.19 238 ALA A N 1
ATOM 2006 C CA . ALA A 1 238 ? 3.373 -20.794 28.009 1.00 83.19 238 ALA A CA 1
ATOM 2007 C C . ALA A 1 238 ? 2.663 -22.007 28.620 1.00 83.19 238 ALA A C 1
ATOM 2009 O O . ALA A 1 238 ? 3.185 -22.558 29.581 1.00 83.19 238 ALA A O 1
ATOM 2010 N N . LYS A 1 239 ? 1.498 -22.431 28.100 1.00 75.44 239 LYS A N 1
ATOM 2011 C CA . LYS A 1 239 ? 0.924 -23.746 28.417 1.00 75.44 239 LYS A CA 1
ATOM 2012 C C . LYS A 1 239 ? 1.744 -24.788 27.661 1.00 75.44 239 LYS A C 1
ATOM 2014 O O . LYS A 1 239 ? 1.530 -24.957 26.461 1.00 75.44 239 LYS A O 1
ATOM 2019 N N . PRO A 1 240 ? 2.684 -25.479 28.318 1.00 61.00 240 PRO A N 1
ATOM 2020 C CA . PRO A 1 240 ? 3.487 -26.447 27.615 1.00 61.00 240 PRO A CA 1
ATOM 2021 C C . PRO A 1 240 ? 2.587 -27.659 27.331 1.00 61.00 240 PRO A C 1
ATOM 2023 O O . PRO A 1 240 ? 1.703 -27.988 28.126 1.00 61.00 240 PRO A O 1
ATOM 2026 N N . ALA A 1 241 ? 2.759 -28.281 26.167 1.00 60.53 241 ALA A N 1
ATOM 2027 C CA . ALA A 1 241 ? 1.950 -29.393 25.669 1.00 60.53 241 ALA A CA 1
ATOM 2028 C C . ALA A 1 241 ? 2.169 -30.703 26.467 1.00 60.53 241 ALA A C 1
ATOM 2030 O O . ALA A 1 241 ? 2.464 -31.742 25.894 1.00 60.53 241 ALA A O 1
ATOM 2031 N N . TRP A 1 242 ? 2.029 -30.669 27.794 1.00 56.25 242 TRP A N 1
ATOM 2032 C CA . TRP A 1 242 ? 2.217 -31.809 28.705 1.00 56.25 242 TRP A CA 1
ATOM 2033 C C . TRP A 1 242 ? 0.983 -32.710 28.847 1.00 56.25 242 TRP A C 1
ATOM 2035 O O . TRP A 1 242 ? 0.975 -33.595 29.693 1.00 56.25 242 TRP A O 1
ATOM 2045 N N . ASN A 1 243 ? -0.056 -32.527 28.027 1.00 55.97 243 ASN A N 1
ATOM 2046 C CA . ASN A 1 243 ? -1.291 -33.320 28.108 1.00 55.97 243 ASN A CA 1
ATOM 2047 C C . ASN A 1 243 ? -1.500 -34.265 26.916 1.00 55.97 243 ASN A C 1
ATOM 2049 O O . ASN A 1 243 ? -2.640 -34.537 26.544 1.00 55.97 243 ASN A O 1
ATOM 2053 N N . VAL A 1 244 ? -0.433 -34.777 26.300 1.00 57.25 244 VAL A N 1
ATOM 2054 C CA . VAL A 1 244 ? -0.558 -35.856 25.312 1.00 57.25 244 VAL A CA 1
ATOM 2055 C C . VAL A 1 244 ? 0.447 -36.949 25.661 1.00 57.25 244 VAL A C 1
ATOM 2057 O O . VAL A 1 244 ? 1.639 -36.685 25.752 1.00 57.25 244 VAL A O 1
ATOM 2060 N N . VAL A 1 245 ? -0.080 -38.165 25.839 1.00 55.03 245 VAL A N 1
ATOM 2061 C CA . VAL A 1 245 ? 0.599 -39.427 26.199 1.00 55.03 245 VAL A CA 1
ATOM 2062 C C . VAL A 1 245 ? 0.604 -39.740 27.707 1.00 55.03 245 VAL A C 1
ATOM 2064 O O . VAL A 1 245 ? 1.618 -40.043 28.323 1.00 55.03 245 VAL A O 1
ATOM 2067 N N . GLY A 1 246 ? -0.593 -39.770 28.303 1.00 56.66 246 GLY A N 1
ATOM 2068 C CA . GLY A 1 246 ? -0.876 -40.773 29.329 1.00 56.66 246 GLY A CA 1
ATOM 2069 C C . GLY A 1 246 ? -1.036 -42.126 28.637 1.00 56.66 246 GLY A C 1
ATOM 2070 O O . GLY A 1 246 ? -2.115 -42.432 28.132 1.00 56.66 246 GLY A O 1
ATOM 2071 N N . ILE A 1 247 ? 0.051 -42.896 28.547 1.00 55.06 247 ILE A N 1
ATOM 2072 C CA . ILE A 1 247 ? 0.013 -44.307 28.148 1.00 55.06 247 ILE A CA 1
ATOM 2073 C C . ILE A 1 247 ? -0.824 -45.024 29.206 1.00 55.06 247 ILE A C 1
ATOM 2075 O O . ILE A 1 247 ? -0.407 -45.170 30.354 1.00 55.06 247 ILE A O 1
ATOM 2079 N N . THR A 1 248 ? -2.036 -45.421 28.839 1.00 59.69 248 THR A N 1
ATOM 2080 C CA . THR A 1 248 ? -2.824 -46.366 29.623 1.00 59.69 248 THR A CA 1
ATOM 2081 C C . THR A 1 248 ? -2.177 -47.736 29.451 1.00 59.69 248 THR A C 1
ATOM 2083 O O . THR A 1 248 ? -2.386 -48.418 28.453 1.00 59.69 248 THR A O 1
ATOM 2086 N N . ASN A 1 249 ? -1.330 -48.119 30.407 1.00 53.47 249 ASN A N 1
ATOM 2087 C CA . ASN A 1 249 ? -0.865 -49.495 30.530 1.00 53.47 249 ASN A CA 1
ATOM 2088 C C . ASN A 1 249 ? -2.048 -50.365 30.974 1.00 53.47 249 ASN A C 1
ATOM 2090 O O . ASN A 1 249 ? -2.402 -50.375 32.149 1.00 53.47 249 ASN A O 1
ATOM 2094 N N . ASN A 1 250 ? -2.645 -51.078 30.021 1.00 62.19 250 ASN A N 1
ATOM 2095 C CA . ASN A 1 250 ? -3.474 -52.250 30.279 1.00 62.19 250 ASN A CA 1
ATOM 2096 C C . ASN A 1 250 ? -2.649 -53.500 29.953 1.00 62.19 250 ASN A C 1
ATOM 2098 O O . ASN A 1 250 ? -2.665 -53.949 28.809 1.00 62.19 250 ASN A O 1
ATOM 2102 N N . THR A 1 251 ? -1.959 -54.040 30.957 1.00 58.34 251 THR A N 1
ATOM 2103 C CA . THR A 1 251 ? -1.591 -55.463 31.082 1.00 58.34 251 THR A CA 1
ATOM 2104 C C . THR A 1 251 ? -1.397 -55.787 32.549 1.00 58.34 251 THR A C 1
ATOM 2106 O O . THR A 1 251 ? -0.599 -55.053 33.179 1.00 58.34 251 THR A O 1
#

Sequence (251 aa):
MFQLLMDLPMPLSYYYMEIAWPQSYPYCVWWTWCEFSLNAISLFLMTWISIERHMLIFQPNTMLQKPWKKWMFHFIPIILCFIYTPTLYFVLVVVSPFCTTLWDYNYLNCGPPCYFTTNFLGQFDFIFNVAIPVFIITLANLALLIRIIYQKMSRNQIIRWQRHRKMLLQLWIISSLYMGCWLPVTIVWIVQTTVMPSFMADQMDIILFLIYLIPLFLPIICLSTLPDLVKKIVNSVAKPAWNVVGITNNT

pLDDT: mean 88.18, std 9.77, range [53.47, 97.94]

Radius of gyration: 22.52 Å; Cα contacts (8 Å, |Δi|>4): 183; chains: 1; bounding box: 52×76×57 Å

Mean predicted aligned error: 6.37 Å

Secondary structure (DSSP, 8-state):
-HHHHHHTHHHHHHHHHSS-SS--HHHHHHHHHHHHHHHHHHHHHHHHHHHHHHHHHH-HHHHHS-HHHHIIIIIHHHHHHHHHHHHHHIIIIII-TTS-----TTSGGGSS-GGGTSHHHHHHHIIIIIIHHHHHHHHHHHHHHHHHHHHHHH---HHHHHHHHHHHHHHHHHHHHHHHHHHHHHHHHHHHHHT-TTTTGGGHHHHHHHHHHHHHHHHHHHHHH-HHHHHHHHHHHHS-S--S-------

Nearest PDB structures (foldseek):
  6pt3-assembly1_B  TM=6.092E-01  e=2.268E-03  Homo sapiens
  3zpq-assembly2_B  TM=7.538E-01  e=1.299E-02  Meleagris gallopavo
  8zx5-assembly1_R  TM=6.119E-01  e=2.421E-01  Homo sapiens
  8wrb-assembly1_R  TM=6.331E-01  e=3.702E-01  Homo sapiens
  7tuz-assembly1_R  TM=6.440E-01  e=9.510E-01  Homo sapiens

Foldseek 3Di:
DVCCVLLVPQVVVCVVPLFGPPPDDVVLLVSQLVNQLVLLLVLQVLLLVLVVVLVCVVCVPPQVPDVVSCCVSPVVSNVCSNPVSSVVSCCCRVVVVPDDFDFCRSAVSSDDGPVCVVVVSVCVCCVPSPVVSLVSLVVSLVVVVVVLVVCVVVDPPPPVVVVVVLVSVLSNVLNVLSCVLRVVVNVQVCCLVPPNVCRCPVCNRVSNVSSSVNVVCNVVSVCVSCVVVVVVVCVVVVPPPPPPDPPPDDD

Solvent-accessible surface area (backbone atoms only — not comparable to full-atom values): 13971 Å² total; per-residue (Å²): 106,71,61,40,69,63,57,46,57,58,58,52,48,22,75,71,65,64,34,40,81,72,84,42,73,72,50,39,47,51,49,44,32,50,46,53,19,50,52,35,34,53,42,49,51,51,25,47,54,39,50,46,50,52,50,48,71,77,37,56,73,70,47,75,71,37,69,68,54,44,43,61,71,51,49,49,58,53,52,46,40,71,48,50,36,47,53,50,33,41,47,51,57,70,62,27,86,88,55,81,72,74,72,41,43,73,35,76,68,23,38,78,60,49,48,57,76,39,68,66,58,30,50,48,49,45,44,65,59,42,50,48,35,52,51,51,34,53,53,43,52,50,54,50,51,55,48,50,56,51,44,59,75,73,48,92,55,71,73,72,42,62,65,54,48,43,62,46,52,40,50,51,54,52,50,50,48,53,48,68,26,47,47,60,47,52,51,45,52,50,40,28,75,75,77,40,71,71,55,62,60,91,47,42,70,65,46,55,50,39,50,60,49,45,59,63,45,48,59,56,50,55,46,74,56,34,60,69,56,45,51,50,49,51,57,58,67,68,51,68,86,80,87,72,82,84,78,79,84,86,126